Protein AF-X0SE73-F1 (afdb_monomer_lite)

Structure (mmCIF, N/CA/C/O backbone):
data_AF-X0SE73-F1
#
_entry.id   AF-X0SE73-F1
#
loop_
_atom_site.group_PDB
_atom_site.id
_atom_site.type_symbol
_atom_site.label_atom_id
_atom_site.label_alt_id
_atom_site.label_comp_id
_atom_site.label_asym_id
_atom_site.label_entity_id
_atom_site.label_seq_id
_atom_site.pdbx_PDB_ins_code
_atom_site.Cartn_x
_atom_site.Cartn_y
_atom_site.Cartn_z
_atom_site.occupancy
_atom_site.B_iso_or_equiv
_atom_site.auth_seq_id
_atom_site.auth_comp_id
_atom_site.auth_asym_id
_atom_site.auth_atom_id
_atom_site.pdbx_PDB_model_num
ATOM 1 N N . GLN A 1 1 ? -28.622 10.109 21.853 1.00 94.38 1 GLN A N 1
ATOM 2 C CA . GLN A 1 1 ? -28.327 9.048 20.873 1.00 94.38 1 GLN A CA 1
ATOM 3 C C . GLN A 1 1 ? -26.886 8.607 21.058 1.00 94.38 1 GLN A C 1
ATOM 5 O O . GLN A 1 1 ? -25.999 9.452 21.050 1.00 94.38 1 GLN A O 1
ATOM 10 N N . ALA A 1 2 ? -26.668 7.308 21.247 1.00 97.56 2 ALA A N 1
ATOM 11 C CA . ALA A 1 2 ? -25.331 6.733 21.192 1.00 97.56 2 ALA A CA 1
ATOM 12 C C . ALA A 1 2 ? -25.002 6.351 19.745 1.00 97.56 2 ALA A C 1
ATOM 14 O O . ALA A 1 2 ? -25.862 5.825 19.040 1.00 97.56 2 ALA A O 1
ATOM 15 N N . ASP A 1 3 ? -23.770 6.609 19.329 1.00 98.31 3 ASP A N 1
ATOM 16 C CA . ASP A 1 3 ? -23.171 6.106 18.094 1.00 98.31 3 ASP A CA 1
ATOM 17 C C . ASP A 1 3 ? -21.646 6.107 18.240 1.00 98.31 3 ASP A C 1
ATOM 19 O O . ASP A 1 3 ? -21.068 6.905 18.990 1.00 98.31 3 ASP A O 1
ATOM 23 N N . PHE A 1 4 ? -20.992 5.202 17.526 1.00 98.50 4 PHE A N 1
ATOM 24 C CA . PHE A 1 4 ? -19.543 5.120 17.477 1.00 98.50 4 PHE A CA 1
ATOM 25 C C . PHE A 1 4 ? -19.049 4.593 16.142 1.00 98.50 4 PHE A C 1
ATOM 27 O O . PHE A 1 4 ? -19.755 3.857 15.465 1.00 98.50 4 PHE A O 1
ATOM 34 N N . SER A 1 5 ? -17.807 4.910 15.800 1.00 97.50 5 SER A N 1
ATOM 35 C CA . SER A 1 5 ? -17.043 4.247 14.743 1.00 97.50 5 SER A CA 1
ATOM 36 C C . SER A 1 5 ? -15.906 3.422 15.344 1.00 97.50 5 SER A C 1
ATOM 38 O O . SER A 1 5 ? -15.595 3.543 16.533 1.00 97.50 5 SER A O 1
ATOM 40 N N . PHE A 1 6 ? -15.291 2.567 14.531 1.00 97.19 6 PHE A N 1
ATOM 41 C CA . PHE A 1 6 ? -14.078 1.851 14.903 1.00 97.19 6 PHE A CA 1
ATOM 42 C C . PHE A 1 6 ? -13.099 1.805 13.729 1.00 97.19 6 PHE A C 1
ATOM 44 O O . PHE A 1 6 ? -13.521 1.885 12.574 1.00 97.19 6 PHE A O 1
ATOM 51 N N . ALA A 1 7 ? -11.812 1.688 14.038 1.00 95.75 7 ALA A N 1
ATOM 52 C CA . ALA A 1 7 ? -10.740 1.484 13.069 1.00 95.75 7 ALA A CA 1
ATOM 53 C C . ALA A 1 7 ? -9.632 0.611 13.694 1.00 95.75 7 ALA A C 1
ATOM 55 O O . ALA A 1 7 ? -9.383 0.755 14.898 1.00 95.75 7 ALA A O 1
ATOM 56 N N . PRO A 1 8 ? -8.959 -0.267 12.929 1.00 95.06 8 PRO A N 1
ATOM 57 C CA . PRO A 1 8 ? -9.157 -0.533 11.497 1.00 95.06 8 PRO A CA 1
ATOM 58 C C . PRO A 1 8 ? -10.497 -1.196 11.152 1.00 95.06 8 PRO A C 1
ATOM 60 O O . PRO A 1 8 ? -11.166 -1.775 12.008 1.00 95.06 8 PRO A O 1
ATOM 63 N N . GLY A 1 9 ? -10.901 -1.103 9.879 1.00 85.81 9 GLY A N 1
ATOM 64 C CA . GLY A 1 9 ? -12.130 -1.734 9.370 1.00 85.81 9 GLY A CA 1
ATOM 65 C C . GLY A 1 9 ? -12.073 -3.268 9.322 1.00 85.81 9 GLY A C 1
ATOM 66 O O . GLY A 1 9 ? -13.114 -3.922 9.356 1.00 85.81 9 GLY A O 1
ATOM 67 N N . PHE A 1 10 ? -10.864 -3.837 9.291 1.00 88.06 10 PHE A N 1
ATOM 68 C CA . PHE A 1 10 ? -10.603 -5.266 9.457 1.00 88.06 10 PHE A CA 1
ATOM 69 C C . PHE A 1 10 ? -9.994 -5.518 10.832 1.00 88.06 10 PHE A C 1
ATOM 71 O O . PHE A 1 10 ? -9.150 -4.748 11.280 1.00 88.06 10 PHE A O 1
ATOM 78 N N . ALA A 1 11 ? -10.392 -6.607 11.482 1.00 94.56 11 ALA A N 1
ATOM 79 C CA . ALA A 1 11 ? -9.862 -6.985 12.781 1.00 94.56 11 ALA A CA 1
ATOM 80 C C . ALA A 1 11 ? -9.062 -8.283 12.672 1.00 94.56 11 ALA A C 1
ATOM 82 O O . ALA A 1 11 ? -9.549 -9.278 12.137 1.00 94.56 11 ALA A O 1
ATOM 83 N N . TYR A 1 12 ? -7.859 -8.261 13.233 1.00 96.25 12 TYR A N 1
ATOM 84 C CA . TYR A 1 12 ? -6.947 -9.398 13.306 1.00 96.25 12 TYR A CA 1
ATOM 85 C C . TYR A 1 12 ? -6.527 -9.597 14.762 1.00 96.25 12 TYR A C 1
ATOM 87 O O . TYR A 1 12 ? -6.554 -8.630 15.539 1.00 96.25 12 TYR A O 1
ATOM 95 N N . PRO A 1 13 ? -6.149 -10.821 15.163 1.00 95.81 13 PRO A N 1
ATOM 96 C CA . PRO A 1 13 ? -5.625 -11.048 16.499 1.00 95.81 13 PRO A CA 1
ATOM 97 C C . PRO A 1 13 ? -4.410 -10.147 16.753 1.00 95.81 13 PRO A C 1
ATOM 99 O O . PRO A 1 13 ? -3.642 -9.836 15.847 1.00 95.81 13 PRO A O 1
ATOM 102 N N . HIS A 1 14 ? -4.249 -9.691 17.993 1.00 94.88 14 HIS A N 1
ATOM 103 C CA . HIS A 1 14 ? -3.128 -8.848 18.436 1.00 94.88 14 HIS A CA 1
ATOM 104 C C . HIS A 1 14 ? -3.040 -7.441 17.812 1.00 94.88 14 HIS A C 1
ATOM 106 O O . HIS A 1 14 ? -2.182 -6.654 18.217 1.00 94.88 14 HIS A O 1
ATOM 112 N N . VAL A 1 15 ? -3.957 -7.067 16.917 1.00 95.81 15 VAL A N 1
ATOM 113 C CA . VAL A 1 15 ? -4.065 -5.706 16.377 1.00 95.81 15 VAL A CA 1
ATOM 114 C C . VAL A 1 15 ? -4.994 -4.869 17.256 1.00 95.81 15 VAL A C 1
ATOM 116 O O . VAL A 1 15 ? -6.125 -5.260 17.544 1.00 95.81 15 VAL A O 1
ATOM 119 N N . SER A 1 16 ? -4.515 -3.702 17.696 1.00 95.50 16 SER A N 1
ATOM 120 C CA . SER A 1 16 ? -5.318 -2.763 18.487 1.00 95.50 16 SER A CA 1
ATOM 121 C C . SER A 1 16 ? -6.383 -2.095 17.621 1.00 95.50 16 SER A C 1
ATOM 123 O O . SER A 1 16 ? -6.068 -1.500 16.593 1.00 95.50 16 SER A O 1
ATOM 125 N N . ILE A 1 17 ? -7.627 -2.116 18.091 1.00 97.50 17 ILE A N 1
ATOM 126 C CA . ILE A 1 17 ? -8.772 -1.441 17.478 1.00 97.50 17 ILE A CA 1
ATOM 127 C C . ILE A 1 17 ? -9.139 -0.240 18.339 1.00 97.50 17 ILE A C 1
ATOM 129 O O . ILE A 1 17 ? -9.293 -0.357 19.555 1.00 97.50 17 ILE A O 1
ATOM 133 N N . THR A 1 18 ? -9.295 0.917 17.708 1.00 97.75 18 THR A N 1
ATOM 134 C CA . THR A 1 18 ? -9.779 2.139 18.353 1.00 97.75 18 THR A CA 1
ATOM 135 C C . THR A 1 18 ? -11.276 2.278 18.126 1.00 97.75 18 THR A C 1
ATOM 137 O O . THR A 1 18 ? -11.740 2.229 16.991 1.00 97.75 18 THR A O 1
ATOM 140 N N . PHE A 1 19 ? -12.023 2.508 19.201 1.00 98.38 19 PHE A N 1
ATOM 141 C CA . PHE A 1 19 ? -13.456 2.780 19.211 1.00 98.38 19 PHE A CA 1
ATOM 142 C C . PHE A 1 19 ? -13.685 4.244 19.569 1.00 98.38 19 PHE A C 1
ATOM 144 O O . PHE A 1 19 ? -13.191 4.726 20.590 1.00 98.38 19 PHE A O 1
ATOM 151 N N . ASN A 1 20 ? -14.432 4.965 18.735 1.00 98.25 20 ASN A N 1
ATOM 152 C CA . ASN A 1 20 ? -14.623 6.403 18.869 1.00 98.25 20 ASN A CA 1
ATOM 153 C C . ASN A 1 20 ? -16.111 6.757 18.946 1.00 98.25 20 ASN A C 1
ATOM 155 O O . ASN A 1 20 ? -16.827 6.709 17.947 1.00 98.25 20 ASN A O 1
ATOM 159 N N . ALA A 1 21 ? -16.565 7.171 20.129 1.00 98.44 21 ALA A N 1
ATOM 160 C CA . ALA A 1 21 ? -17.944 7.575 20.394 1.00 98.44 21 ALA A CA 1
ATOM 161 C C . ALA A 1 21 ? -18.230 9.052 20.073 1.00 98.44 21 ALA A C 1
ATOM 163 O O . ALA A 1 21 ? -19.228 9.600 20.534 1.00 98.44 21 ALA A O 1
ATOM 164 N N . SER A 1 22 ? -17.370 9.747 19.319 1.00 97.75 22 SER A N 1
ATOM 165 C CA . SER A 1 22 ? -17.523 11.195 19.100 1.00 97.75 22 SER A CA 1
ATOM 166 C C . SER A 1 22 ? -18.765 11.604 18.318 1.00 97.75 22 SER A C 1
ATOM 168 O O . SER A 1 22 ? -19.158 12.763 18.41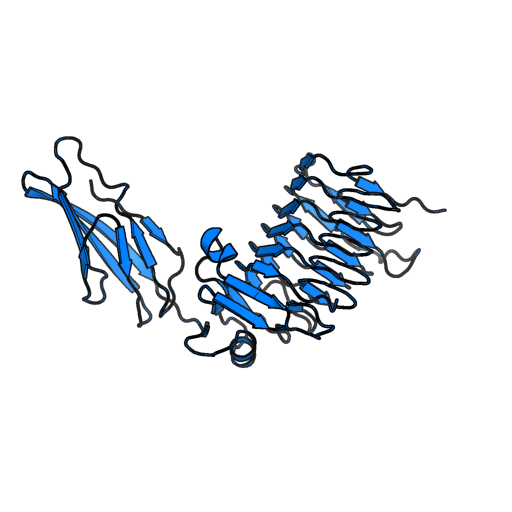2 1.00 97.75 22 SER A O 1
ATOM 170 N N . ALA A 1 23 ? -19.397 10.666 17.613 1.00 97.25 23 ALA A N 1
ATOM 171 C CA . ALA A 1 23 ? -20.688 10.866 16.961 1.00 97.25 23 ALA A CA 1
ATOM 172 C C . ALA A 1 23 ? -21.887 10.795 17.933 1.00 97.25 23 ALA A C 1
ATOM 174 O O . ALA A 1 23 ? -23.001 11.148 17.555 1.00 97.25 23 ALA A O 1
ATOM 175 N N . SER A 1 24 ? -21.683 10.363 19.184 1.00 97.69 24 SER A N 1
ATOM 176 C CA . SER A 1 24 ? -22.731 10.356 20.209 1.00 97.69 24 SER A CA 1
ATOM 177 C C . SER A 1 24 ? -23.129 11.776 20.612 1.00 97.69 24 SER A C 1
ATOM 179 O O . SER A 1 24 ? -22.274 12.636 20.827 1.00 97.69 24 SER A O 1
ATOM 181 N N . ALA A 1 25 ? -24.432 12.008 20.770 1.00 95.88 25 ALA A N 1
ATOM 182 C CA . ALA A 1 25 ? -24.980 13.329 21.066 1.00 95.88 25 ALA A CA 1
ATOM 183 C C . ALA A 1 25 ? -26.247 13.262 21.928 1.00 95.88 25 ALA A C 1
ATOM 185 O O . ALA A 1 25 ? -27.001 12.285 21.898 1.00 95.88 25 ALA A O 1
ATOM 186 N N . SER A 1 26 ? -26.513 14.334 22.668 1.00 94.62 26 SER A N 1
ATOM 187 C CA . SER A 1 26 ? -27.765 14.576 23.386 1.00 94.62 26 SER A CA 1
ATOM 188 C C . SER A 1 26 ? -28.211 16.013 23.118 1.00 94.62 26 SER A C 1
ATOM 190 O O . SER A 1 26 ? -27.387 16.921 23.094 1.00 94.62 26 SER A O 1
ATOM 192 N N . GLU A 1 27 ? -29.507 16.219 22.874 1.00 92.25 27 GLU A N 1
ATOM 193 C CA . GLU A 1 27 ? -30.067 17.548 22.577 1.00 92.25 27 GLU A CA 1
ATOM 194 C C . GLU A 1 27 ? -30.318 18.390 23.835 1.00 92.25 27 GLU A C 1
ATOM 196 O O . GLU A 1 27 ? -30.539 19.595 23.735 1.00 92.25 27 GLU A O 1
ATOM 201 N N . LYS A 1 28 ? -30.360 17.748 25.008 1.00 90.81 28 LYS A N 1
ATOM 202 C CA . LYS A 1 28 ? -30.854 18.360 26.250 1.00 90.81 28 LYS A CA 1
ATOM 203 C C . LYS A 1 28 ? -29.847 18.358 27.391 1.00 90.81 28 LYS A C 1
ATOM 205 O O . LYS A 1 28 ? -29.934 19.238 28.235 1.00 90.81 28 LYS A O 1
ATOM 210 N N . ASP A 1 29 ? -28.920 17.405 27.381 1.00 93.88 29 ASP A N 1
ATOM 211 C CA . ASP A 1 29 ? -28.029 17.134 28.507 1.00 93.88 29 ASP A CA 1
ATOM 212 C C . ASP A 1 29 ? -26.585 16.945 28.036 1.00 93.88 29 ASP A C 1
ATOM 214 O O . ASP A 1 29 ? -26.349 16.445 26.931 1.00 93.88 29 ASP A O 1
ATOM 218 N N . GLU A 1 30 ? -25.618 17.232 28.903 1.00 96.56 30 GLU A N 1
ATOM 219 C CA . GLU A 1 30 ? -24.223 16.846 28.687 1.00 96.56 30 GLU A CA 1
ATOM 220 C C . GLU A 1 30 ? -24.025 15.330 28.870 1.00 96.56 30 GLU A C 1
ATOM 222 O O . GLU A 1 30 ? -24.543 14.721 29.810 1.00 96.56 30 GLU A O 1
ATOM 227 N N . ILE A 1 31 ? -23.255 14.698 27.973 1.00 97.88 31 ILE A N 1
ATOM 228 C CA . ILE A 1 31 ? -22.822 13.301 28.132 1.00 97.88 31 ILE A CA 1
ATOM 229 C C . ILE A 1 31 ? -21.604 13.274 29.057 1.00 97.88 31 ILE A C 1
ATOM 231 O O . ILE A 1 31 ? -20.520 13.702 28.661 1.00 97.88 31 ILE A O 1
ATOM 235 N N . VAL A 1 32 ? -21.765 12.707 30.252 1.00 98.00 32 VAL A N 1
ATOM 236 C CA . VAL A 1 32 ? -20.729 12.692 31.300 1.00 98.00 32 VAL A CA 1
ATOM 237 C C . VAL A 1 32 ? -19.987 11.360 31.405 1.00 98.00 32 VAL A C 1
ATOM 239 O O . VAL A 1 32 ? -18.902 11.308 31.980 1.00 98.00 32 VAL A O 1
ATOM 242 N N . GLN A 1 33 ? -20.532 10.279 30.841 1.00 98.31 33 GLN A N 1
ATOM 243 C CA . GLN A 1 33 ? -19.919 8.952 30.908 1.00 98.31 33 GLN A CA 1
ATOM 244 C C . GLN A 1 33 ? -20.041 8.192 29.587 1.00 98.31 33 GLN A C 1
ATOM 246 O O . GLN A 1 33 ? -21.056 8.264 28.899 1.00 98.31 33 GLN A O 1
ATOM 251 N N . TYR A 1 34 ? -18.991 7.428 29.281 1.00 98.69 34 TYR A N 1
ATOM 252 C CA . TYR A 1 34 ? -18.906 6.486 28.168 1.00 98.69 34 TYR A CA 1
ATOM 253 C C . TYR A 1 34 ? -18.363 5.167 28.722 1.00 98.69 34 TYR A C 1
ATOM 255 O O . TYR A 1 34 ? -17.258 5.142 29.278 1.00 98.69 34 TYR A O 1
ATOM 263 N N . ALA A 1 35 ? -19.138 4.095 28.599 1.00 98.69 35 ALA A N 1
ATOM 264 C CA . ALA A 1 35 ? -18.793 2.753 29.044 1.00 98.69 35 ALA A CA 1
ATOM 265 C C . ALA A 1 35 ? -18.841 1.781 27.862 1.00 98.69 35 ALA A C 1
ATOM 267 O O . ALA A 1 35 ? -19.793 1.783 27.084 1.00 98.69 35 ALA A O 1
ATOM 268 N N . TRP A 1 36 ? -17.819 0.940 27.749 1.00 98.81 36 TRP A N 1
ATOM 269 C CA . TRP A 1 36 ? -17.660 -0.020 26.664 1.00 98.81 36 TRP A CA 1
ATOM 270 C C . TRP A 1 36 ? -17.683 -1.444 27.198 1.00 98.81 36 TRP A C 1
ATOM 272 O O . TRP A 1 36 ? -17.037 -1.750 28.201 1.00 98.81 36 TRP A O 1
ATOM 282 N N . GLN A 1 37 ? -18.370 -2.324 26.482 1.00 98.75 37 GLN A N 1
ATOM 283 C CA . GLN A 1 37 ? -18.253 -3.772 26.608 1.00 98.75 37 GLN A CA 1
ATOM 284 C C . GLN A 1 37 ? -17.793 -4.308 25.260 1.00 98.75 37 GLN A C 1
ATOM 286 O O . GLN A 1 37 ? -18.489 -4.109 24.266 1.00 98.75 37 GLN A O 1
ATOM 291 N N . PHE A 1 38 ? -16.641 -4.971 25.205 1.00 98.56 38 PHE A N 1
ATOM 292 C CA . PHE A 1 38 ? -16.058 -5.393 23.927 1.00 98.56 38 PHE A CA 1
ATOM 293 C C . PHE A 1 38 ? -16.602 -6.738 23.425 1.00 98.56 38 PHE A C 1
ATOM 295 O O . PHE A 1 38 ? -16.366 -7.121 22.290 1.00 98.56 38 PHE A O 1
ATOM 302 N N . GLY A 1 39 ? -17.400 -7.442 24.231 1.00 97.94 39 GLY A N 1
ATOM 303 C CA . GLY A 1 39 ? -18.040 -8.700 23.830 1.00 97.94 39 GLY A CA 1
ATOM 304 C C . GLY A 1 39 ? -17.188 -9.951 24.070 1.00 97.94 39 GLY A C 1
ATOM 305 O O . GLY A 1 39 ? -17.681 -11.055 23.868 1.00 97.94 39 GLY A O 1
ATOM 306 N N . ASP A 1 40 ? -15.959 -9.798 24.563 1.00 97.88 40 ASP A N 1
ATOM 307 C CA . ASP A 1 40 ? -15.073 -10.874 25.039 1.00 97.88 40 ASP A CA 1
ATOM 308 C C . ASP A 1 40 ? -14.980 -10.940 26.578 1.00 97.88 40 ASP A C 1
ATOM 310 O O . ASP A 1 40 ? -14.158 -11.657 27.144 1.00 97.88 40 ASP A O 1
ATOM 314 N N . GLY A 1 41 ? -15.841 -10.186 27.265 1.00 97.38 41 GLY A N 1
ATOM 315 C CA . GLY A 1 41 ? -15.854 -10.058 28.721 1.00 97.38 41 GLY A CA 1
ATOM 316 C C . GLY A 1 41 ? -14.986 -8.920 29.260 1.00 97.38 41 GLY A C 1
ATOM 317 O O . GLY A 1 41 ? -15.089 -8.617 30.449 1.00 97.38 41 GLY A O 1
ATOM 318 N N . LEU A 1 42 ? -14.185 -8.253 28.420 1.00 98.25 42 LEU A N 1
ATOM 319 C CA . LEU A 1 42 ? -13.446 -7.055 28.811 1.00 98.25 42 LEU A CA 1
ATOM 320 C C . LEU A 1 42 ? -14.275 -5.782 28.585 1.00 98.25 42 LEU A C 1
ATOM 322 O O . LEU A 1 42 ? -15.218 -5.728 27.786 1.00 98.25 42 LEU A O 1
ATOM 326 N N . THR A 1 43 ? -13.920 -4.743 29.337 1.00 98.50 43 THR A N 1
ATOM 327 C CA . THR A 1 43 ? -14.617 -3.453 29.351 1.00 98.50 43 THR A CA 1
ATOM 328 C C . THR A 1 43 ? -13.641 -2.298 29.202 1.00 98.50 43 THR A C 1
ATOM 330 O O . THR A 1 43 ? -12.485 -2.405 29.607 1.00 98.50 43 THR A O 1
ATOM 333 N N . GLY A 1 44 ? -14.131 -1.165 28.710 1.00 98.31 44 GLY A N 1
ATOM 334 C CA . GLY A 1 44 ? -13.378 0.083 28.608 1.00 98.31 44 GLY A CA 1
ATOM 335 C C . GLY A 1 44 ? -14.212 1.286 29.036 1.00 98.31 44 GLY A C 1
ATOM 336 O O . GLY A 1 44 ? -15.422 1.186 29.243 1.00 98.31 44 GLY A O 1
ATOM 337 N N . THR A 1 45 ? -13.575 2.446 29.156 1.00 98.38 45 THR A N 1
ATOM 338 C CA . THR A 1 45 ? -14.243 3.716 29.469 1.00 98.38 45 THR A CA 1
ATOM 339 C C . THR A 1 45 ? -13.664 4.854 28.637 1.00 98.38 45 THR A C 1
ATOM 341 O O . THR A 1 45 ? -12.600 4.723 28.035 1.00 98.38 45 THR A O 1
ATOM 344 N N . GLY A 1 46 ? -14.373 5.983 28.615 1.00 98.44 46 GLY A N 1
ATOM 345 C CA . GLY A 1 46 ? -13.944 7.191 27.916 1.00 98.44 46 GLY A CA 1
ATOM 346 C C . GLY A 1 46 ? -14.522 7.308 26.508 1.00 98.44 46 GLY A C 1
ATOM 347 O O . GLY A 1 46 ? -15.003 6.342 25.918 1.00 98.44 46 GLY A O 1
ATOM 348 N N . LYS A 1 47 ? -14.516 8.535 25.981 1.00 98.38 47 LYS A N 1
ATOM 349 C CA . LYS A 1 47 ? -15.103 8.860 24.670 1.00 98.38 47 LYS A CA 1
ATOM 350 C C . LYS A 1 47 ? -14.397 8.143 23.513 1.00 98.38 47 LYS A C 1
ATOM 352 O O . LYS A 1 47 ? -15.025 7.816 22.509 1.00 98.38 47 LYS A O 1
ATOM 357 N N . VAL A 1 48 ? -13.100 7.896 23.675 1.00 98.38 48 VAL A N 1
ATOM 358 C CA . VAL A 1 48 ? -12.289 7.041 22.808 1.00 98.38 48 VAL A CA 1
ATOM 359 C C . VAL A 1 48 ? -11.695 5.946 23.681 1.00 98.38 48 VAL A C 1
ATOM 361 O O . VAL A 1 48 ? -11.153 6.247 24.744 1.00 98.38 48 VAL A O 1
ATOM 364 N N . ALA A 1 49 ? -11.804 4.699 23.237 1.00 98.44 49 ALA A N 1
ATOM 365 C CA . ALA A 1 49 ? -11.225 3.537 23.899 1.00 98.44 49 ALA A CA 1
ATOM 366 C C . ALA A 1 49 ? -10.476 2.677 22.879 1.00 98.44 49 ALA A C 1
ATOM 368 O O . ALA A 1 49 ? -10.790 2.709 21.690 1.00 98.44 49 ALA A O 1
ATOM 369 N N . SER A 1 50 ? -9.501 1.898 23.336 1.00 97.88 50 SER A N 1
ATOM 370 C CA . SER A 1 50 ? -8.822 0.898 22.514 1.00 97.88 50 SER A CA 1
ATOM 371 C C . SER A 1 50 ? -8.998 -0.493 23.104 1.00 97.88 50 SER A C 1
ATOM 373 O O . SER A 1 50 ? -9.135 -0.650 24.319 1.00 97.88 50 SER A O 1
ATOM 375 N N . HIS A 1 51 ? -9.005 -1.501 22.237 1.00 98.12 51 HIS A N 1
ATOM 376 C CA . HIS A 1 51 ? -9.089 -2.902 22.633 1.00 98.12 51 HIS A CA 1
ATOM 377 C C . HIS A 1 51 ? -8.408 -3.808 21.611 1.00 98.12 51 HIS A C 1
ATOM 379 O O . HIS A 1 51 ? -8.433 -3.525 20.414 1.00 98.12 51 HIS A O 1
ATOM 385 N N . THR A 1 52 ? -7.836 -4.911 22.086 1.00 97.31 52 THR A N 1
ATOM 386 C CA . THR A 1 52 ? -7.129 -5.894 21.261 1.00 97.31 52 THR A CA 1
ATOM 387 C C . THR A 1 52 ? -7.711 -7.274 21.518 1.00 97.31 52 THR A C 1
ATOM 389 O O . THR A 1 52 ? -7.635 -7.783 22.636 1.00 97.31 52 THR A O 1
ATOM 392 N N . TYR A 1 53 ? -8.247 -7.902 20.475 1.00 97.56 53 TYR A N 1
ATOM 393 C CA . TYR A 1 53 ? -8.725 -9.279 20.555 1.00 97.56 53 TYR A CA 1
ATOM 394 C C . TYR A 1 53 ? -7.570 -10.261 20.351 1.00 97.56 53 TYR A C 1
ATOM 396 O O . TYR A 1 53 ? -6.679 -10.037 19.535 1.00 97.56 53 TYR A O 1
ATOM 404 N N . VAL A 1 54 ? -7.595 -11.366 21.095 1.00 95.00 54 VAL A N 1
ATOM 405 C CA . VAL A 1 54 ? -6.632 -12.476 20.950 1.00 95.00 54 VAL A CA 1
ATOM 406 C C . VAL A 1 54 ? -7.275 -13.679 20.260 1.00 95.00 54 VAL A C 1
ATOM 408 O O . VAL A 1 54 ? -6.599 -14.462 19.608 1.00 95.00 54 VAL A O 1
ATOM 411 N N . SER A 1 55 ? -8.590 -13.842 20.410 1.00 96.00 55 SER A N 1
ATOM 412 C CA . SER A 1 55 ? -9.339 -14.950 19.816 1.00 96.00 55 SER A CA 1
ATOM 413 C C . SER A 1 55 ? -10.031 -14.522 18.529 1.00 96.00 55 SER A C 1
ATOM 415 O O . SER A 1 55 ? -10.508 -13.394 18.419 1.00 96.00 55 SER A O 1
ATOM 417 N N . LEU A 1 56 ? -10.124 -15.456 17.586 1.00 97.12 56 LEU A N 1
ATOM 418 C CA . LEU A 1 56 ? -10.906 -15.299 16.364 1.00 97.12 56 LEU A CA 1
ATOM 419 C C . LEU A 1 56 ? -12.407 -15.372 16.665 1.00 97.12 56 LEU A C 1
ATOM 421 O O . LEU A 1 56 ? -12.829 -16.018 17.628 1.00 97.12 56 LEU A O 1
ATOM 425 N N . GLY A 1 57 ? -13.218 -14.763 15.802 1.00 97.50 57 GLY A N 1
ATOM 426 C CA . GLY A 1 57 ? -14.674 -14.859 15.858 1.00 97.50 57 GLY A CA 1
ATOM 427 C C . GLY A 1 57 ? -15.383 -13.510 15.860 1.00 97.50 57 GLY A C 1
ATOM 428 O O . GLY A 1 57 ? -14.825 -12.481 15.487 1.00 97.50 57 GLY A O 1
ATOM 429 N N . TYR A 1 58 ? -16.658 -13.535 16.245 1.00 97.88 58 TYR A N 1
ATOM 430 C CA . TYR A 1 58 ? -17.525 -12.361 16.251 1.00 97.88 58 TYR A CA 1
ATOM 431 C C . TYR A 1 58 ? -17.706 -11.829 17.671 1.00 97.88 58 TYR A C 1
ATOM 433 O O . TYR A 1 58 ? -18.187 -12.546 18.548 1.00 97.88 58 TYR A O 1
ATOM 441 N N . PHE A 1 59 ? -17.404 -10.549 17.870 1.00 98.38 59 PHE A N 1
ATOM 442 C CA . PHE A 1 59 ? -17.535 -9.859 19.149 1.00 98.38 59 PHE A CA 1
ATOM 443 C C . PHE A 1 59 ? -18.521 -8.703 19.015 1.00 98.38 59 PHE A C 1
ATOM 445 O O . PHE A 1 59 ? -18.376 -7.843 18.146 1.00 98.38 59 PHE A O 1
ATOM 452 N N . THR A 1 60 ? -19.561 -8.688 19.849 1.00 98.44 60 THR A N 1
ATOM 453 C CA . THR A 1 60 ? -20.542 -7.593 19.852 1.00 98.44 60 THR A CA 1
ATOM 454 C C . THR A 1 60 ? -20.091 -6.518 20.827 1.00 98.44 60 THR A C 1
ATOM 456 O O . THR A 1 60 ? -20.228 -6.673 22.040 1.00 98.44 60 THR A O 1
ATOM 459 N N . VAL A 1 61 ? -19.576 -5.419 20.282 1.00 98.69 61 VAL A N 1
ATOM 460 C CA . VAL A 1 61 ? -19.155 -4.254 21.055 1.00 98.69 61 VAL A CA 1
ATOM 461 C C . VAL A 1 61 ? -20.376 -3.409 21.375 1.00 98.69 61 VAL A C 1
ATOM 463 O O . VAL A 1 61 ? -21.115 -3.022 20.469 1.00 98.69 61 VAL A O 1
ATOM 466 N N . THR A 1 62 ? -20.574 -3.109 22.654 1.00 98.69 62 THR A N 1
ATOM 467 C CA . THR A 1 62 ? -21.647 -2.247 23.153 1.00 98.69 62 THR A CA 1
ATOM 468 C C . THR A 1 62 ? -21.051 -0.993 23.779 1.00 98.69 62 THR A C 1
ATOM 470 O O . THR A 1 62 ? -20.264 -1.079 24.720 1.00 98.69 62 THR A O 1
ATOM 473 N N . LEU A 1 63 ? -21.454 0.168 23.270 1.00 98.81 63 LEU A N 1
ATOM 474 C CA . LEU A 1 63 ? -21.269 1.464 23.913 1.00 98.81 63 LEU A CA 1
ATOM 475 C C . LEU A 1 63 ? -22.521 1.788 24.724 1.00 98.81 63 LEU A C 1
ATOM 477 O O . LEU A 1 63 ? -23.618 1.733 24.170 1.00 98.81 63 LEU A O 1
ATOM 481 N N . THR A 1 64 ? -22.353 2.220 25.968 1.00 98.62 64 THR A N 1
ATOM 482 C CA . THR A 1 64 ? -23.389 2.890 26.762 1.00 98.62 64 THR A CA 1
ATOM 483 C C . THR A 1 64 ? -22.890 4.273 27.157 1.00 98.62 64 THR A C 1
ATOM 485 O O . THR A 1 64 ? -21.820 4.408 27.752 1.00 98.62 64 THR A O 1
ATOM 488 N N . ILE A 1 65 ? -23.656 5.303 26.810 1.00 98.50 65 ILE A N 1
ATOM 489 C CA . ILE A 1 65 ? 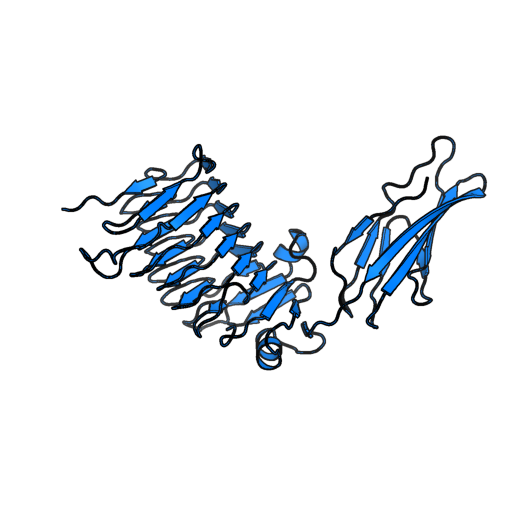-23.420 6.678 27.256 1.00 98.50 65 ILE A CA 1
ATOM 490 C C . ILE A 1 65 ? -24.396 7.027 28.374 1.00 98.50 65 ILE A C 1
ATOM 492 O O . ILE A 1 65 ? -25.547 6.593 28.325 1.00 98.50 65 ILE A O 1
ATOM 496 N N . THR A 1 66 ? -23.962 7.856 29.321 1.00 98.31 66 THR A N 1
ATOM 497 C CA . THR A 1 66 ? -24.813 8.377 30.402 1.00 98.31 66 THR A CA 1
ATOM 498 C C . THR A 1 66 ? -24.717 9.898 30.446 1.00 98.31 66 THR A C 1
ATOM 500 O O . THR A 1 66 ? -23.618 10.459 30.364 1.00 98.31 66 THR A O 1
ATOM 503 N N . THR A 1 67 ? -25.860 10.575 30.554 1.00 97.75 67 THR A N 1
ATOM 504 C CA . THR A 1 67 ? -25.931 12.035 30.691 1.00 97.75 67 THR A CA 1
ATOM 505 C C . THR A 1 67 ? -25.822 12.484 32.145 1.00 97.75 67 THR A C 1
ATOM 507 O O . THR A 1 67 ? -25.957 11.682 33.069 1.00 97.75 67 THR A O 1
ATOM 510 N N . GLU A 1 68 ? -25.595 13.776 32.369 1.00 97.56 68 GLU A N 1
ATOM 511 C CA . GLU A 1 68 ? -25.535 14.384 33.709 1.00 97.56 68 GLU A CA 1
ATOM 512 C C . GLU A 1 68 ? -26.811 14.173 34.547 1.00 97.56 68 GLU A C 1
ATOM 514 O O . GLU A 1 68 ? -26.752 14.127 35.775 1.00 97.56 68 GLU A O 1
ATOM 519 N N . HIS A 1 69 ? -27.954 13.964 33.888 1.00 96.44 69 HIS A N 1
ATOM 520 C CA . HIS A 1 69 ? -29.235 13.637 34.517 1.00 96.44 69 HIS A CA 1
ATOM 521 C C . HIS A 1 69 ? -29.488 12.121 34.631 1.00 96.44 69 HIS A C 1
ATOM 523 O O . HIS A 1 69 ? -30.604 11.698 34.936 1.00 96.44 69 HIS A O 1
ATOM 529 N N . GLY A 1 70 ? -28.469 11.291 34.389 1.00 95.62 70 GLY A N 1
ATOM 530 C CA . GLY A 1 70 ? -28.538 9.835 34.513 1.00 95.62 70 GLY A CA 1
ATOM 531 C C . GLY A 1 70 ? -29.301 9.138 33.385 1.00 95.62 70 GLY A C 1
ATOM 532 O O . GLY A 1 70 ? -29.685 7.982 33.545 1.00 95.62 70 GLY A O 1
ATOM 533 N N . GLN A 1 71 ? -29.558 9.815 32.259 1.00 96.50 71 GLN A N 1
ATOM 534 C CA . GLN A 1 71 ? -30.190 9.177 31.104 1.00 96.50 71 GLN A CA 1
ATOM 535 C C . GLN A 1 71 ? -29.166 8.351 30.338 1.00 96.50 71 GLN A C 1
ATOM 537 O O . GLN A 1 71 ? -28.063 8.827 30.081 1.00 96.50 71 GLN A O 1
ATOM 542 N N . GLU A 1 72 ? -29.549 7.147 29.923 1.00 97.44 72 GLU A N 1
ATOM 543 C CA . GLU A 1 72 ? -28.666 6.251 29.181 1.00 97.44 72 GLU A CA 1
ATOM 544 C C . GLU A 1 72 ? -29.138 6.028 27.746 1.00 97.44 72 GLU A C 1
ATOM 546 O O . GLU A 1 72 ? -30.334 5.992 27.446 1.00 97.44 72 GLU A O 1
ATOM 551 N N . ALA A 1 73 ? -28.175 5.847 26.847 1.00 98.00 73 ALA A N 1
ATOM 552 C CA . ALA A 1 73 ? -28.407 5.341 25.503 1.00 98.00 73 ALA A CA 1
ATOM 553 C C . ALA A 1 73 ? -27.276 4.389 25.116 1.00 98.00 73 ALA A C 1
ATOM 555 O O . ALA A 1 73 ? -26.133 4.583 25.530 1.00 98.00 73 ALA A O 1
ATOM 556 N N . SER A 1 74 ? -27.582 3.402 24.276 1.00 98.25 74 SER A N 1
ATOM 557 C CA . SER A 1 74 ? -26.592 2.421 23.834 1.00 98.25 74 SER A CA 1
ATOM 558 C C . SER A 1 74 ? -26.560 2.261 22.321 1.00 98.25 74 SER A C 1
ATOM 560 O O . SER A 1 74 ? -27.563 2.466 21.636 1.00 98.25 74 SER A O 1
ATOM 562 N N . ALA A 1 75 ? -25.389 1.888 21.814 1.00 98.62 75 ALA A N 1
ATOM 563 C CA . ALA A 1 75 ? -25.147 1.522 20.425 1.00 98.62 75 ALA A CA 1
ATOM 564 C C . ALA A 1 75 ? -24.322 0.236 20.377 1.00 98.62 75 ALA A C 1
ATOM 566 O O . ALA A 1 75 ? -23.509 -0.016 21.267 1.00 98.62 75 ALA A O 1
ATOM 567 N N . GLN A 1 76 ? -24.516 -0.564 19.330 1.00 98.44 76 GLN A N 1
ATOM 568 C CA . GLN A 1 76 ? -23.808 -1.829 19.150 1.00 98.44 76 GLN A CA 1
ATOM 569 C C . GLN A 1 76 ? -23.235 -1.959 17.742 1.00 98.44 76 GLN A C 1
ATOM 571 O O . GLN A 1 76 ? -23.862 -1.535 16.771 1.00 98.44 76 GLN A O 1
ATOM 576 N N . ARG A 1 77 ? -22.060 -2.584 17.636 1.00 98.19 77 ARG A N 1
ATOM 577 C CA . ARG A 1 77 ? -21.458 -3.032 16.371 1.00 98.19 77 ARG A CA 1
ATOM 578 C C . ARG A 1 77 ? -20.777 -4.379 16.574 1.00 98.19 77 ARG A C 1
ATOM 580 O O . ARG A 1 77 ? -20.224 -4.642 17.639 1.00 98.19 77 ARG A O 1
ATOM 587 N N . THR A 1 78 ? -20.801 -5.219 15.547 1.00 97.69 78 THR A N 1
ATOM 588 C CA . THR A 1 78 ? -20.118 -6.515 15.564 1.00 97.69 78 THR A CA 1
ATOM 589 C C . THR A 1 78 ? -18.750 -6.391 14.904 1.00 97.69 78 THR A C 1
ATOM 591 O O . THR A 1 78 ? -18.652 -5.922 13.773 1.00 97.69 78 THR A O 1
ATOM 594 N N . ILE A 1 79 ? -17.711 -6.840 15.603 1.00 97.88 79 ILE A N 1
ATOM 595 C CA . ILE A 1 79 ? -16.341 -6.948 15.104 1.00 97.88 79 ILE A CA 1
ATOM 596 C C . ILE A 1 79 ? -16.080 -8.407 14.744 1.00 97.88 79 ILE A C 1
ATOM 598 O O . ILE A 1 79 ? -16.283 -9.289 15.575 1.00 97.88 79 ILE A O 1
ATOM 602 N N . HIS A 1 80 ? -15.653 -8.661 13.508 1.00 97.38 80 HIS A N 1
ATOM 603 C CA . HIS A 1 80 ? -15.261 -9.989 13.044 1.00 97.38 80 HIS A CA 1
ATOM 604 C C . HIS A 1 80 ? -13.736 -10.073 13.004 1.00 97.38 80 HIS A C 1
ATOM 606 O O . HIS A 1 80 ? -13.113 -9.479 12.127 1.00 97.38 80 HIS A O 1
ATOM 612 N N . VAL A 1 81 ? -13.157 -10.778 13.973 1.00 97.75 81 VAL A N 1
ATOM 613 C CA . VAL A 1 81 ? -11.716 -11.024 14.061 1.00 97.75 81 VAL A CA 1
ATOM 614 C C . VAL A 1 81 ? -11.397 -12.264 13.238 1.00 97.75 81 VAL A C 1
ATOM 616 O O . VAL A 1 81 ? -11.844 -13.364 13.578 1.00 97.75 81 VAL A O 1
ATOM 619 N N . VAL A 1 82 ? -10.657 -12.071 12.151 1.00 96.25 82 VAL A N 1
ATOM 620 C CA . VAL A 1 82 ? -10.286 -13.124 11.199 1.00 96.25 82 VAL A CA 1
ATOM 621 C C . VAL A 1 82 ? -8.827 -13.526 11.360 1.00 96.25 82 VAL A C 1
ATOM 623 O O . VAL A 1 82 ? -8.027 -12.788 11.934 1.00 96.25 82 VAL A O 1
ATOM 626 N N . ASP A 1 83 ? -8.512 -14.724 10.880 1.00 96.38 83 ASP A N 1
ATOM 627 C CA . ASP A 1 83 ? -7.170 -15.286 10.970 1.00 96.38 83 ASP A CA 1
ATOM 628 C C . ASP A 1 83 ? -6.173 -14.524 10.086 1.00 96.38 83 ASP A C 1
ATOM 630 O O . ASP A 1 83 ? -6.527 -14.051 9.002 1.00 96.38 83 ASP A O 1
ATOM 634 N N . ALA A 1 84 ? -4.938 -14.394 10.566 1.00 97.31 84 ALA A N 1
ATOM 635 C CA . ALA A 1 84 ? -3.817 -13.802 9.843 1.00 97.31 84 ALA A CA 1
ATOM 636 C C . ALA A 1 84 ? -2.492 -14.145 10.526 1.00 97.31 84 ALA A C 1
ATOM 638 O O . ALA A 1 84 ? -2.435 -14.311 11.742 1.00 97.31 84 ALA A O 1
ATOM 639 N N . ILE A 1 85 ? -1.416 -14.143 9.742 1.00 98.44 85 ILE A N 1
ATOM 640 C CA . ILE A 1 85 ? -0.047 -14.169 10.258 1.00 98.44 85 ILE A CA 1
ATOM 641 C C . ILE A 1 85 ? 0.337 -12.740 10.649 1.00 98.44 85 ILE A C 1
ATOM 643 O O . ILE A 1 85 ? 0.320 -11.845 9.805 1.00 98.44 85 ILE A O 1
ATOM 647 N N . VAL A 1 86 ? 0.707 -12.503 11.904 1.00 98.12 86 VAL A N 1
ATOM 648 C CA . VAL A 1 86 ? 0.977 -11.161 12.432 1.00 98.12 86 VAL A CA 1
ATOM 649 C C . VAL A 1 86 ? 2.470 -10.958 12.668 1.00 98.12 86 VAL A C 1
ATOM 651 O O . VAL A 1 86 ? 3.095 -11.651 13.463 1.00 98.12 86 VAL A O 1
ATOM 654 N N . VAL A 1 87 ? 3.062 -9.947 12.037 1.00 98.56 87 VAL A N 1
ATOM 655 C CA . VAL A 1 87 ? 4.475 -9.571 12.211 1.00 98.56 87 VAL A CA 1
ATOM 656 C C . VAL A 1 87 ? 4.563 -8.335 13.123 1.00 98.56 87 VAL A C 1
ATOM 658 O O . VAL A 1 87 ? 3.874 -7.352 12.844 1.00 98.56 87 VAL A O 1
ATOM 661 N N . PRO A 1 88 ? 5.377 -8.329 14.203 1.00 98.00 88 PRO A N 1
ATOM 662 C CA . PRO A 1 88 ? 6.392 -9.317 14.558 1.00 98.00 88 PRO A CA 1
ATOM 663 C C . PRO A 1 88 ? 5.946 -10.346 15.627 1.00 98.00 88 PRO A C 1
ATOM 665 O O . PRO A 1 88 ? 6.754 -10.768 16.453 1.00 98.00 88 PRO A O 1
ATOM 668 N N . VAL A 1 89 ? 4.652 -10.677 15.703 1.00 96.81 89 VAL A N 1
ATOM 669 C CA . VAL A 1 89 ? 4.094 -11.529 16.773 1.00 96.81 89 VAL A CA 1
ATOM 670 C C . VAL A 1 89 ? 4.389 -13.008 16.515 1.00 96.81 89 VAL A C 1
ATOM 672 O O . VAL A 1 89 ? 4.973 -13.669 17.371 1.00 96.81 89 VAL A O 1
ATOM 675 N N . ASP A 1 90 ? 4.023 -13.505 15.336 1.00 97.88 90 ASP A N 1
ATOM 676 C CA . ASP A 1 90 ? 4.200 -14.903 14.933 1.00 97.88 90 ASP A CA 1
ATOM 677 C C . ASP A 1 90 ? 5.587 -15.153 14.328 1.00 97.88 90 ASP A C 1
ATOM 679 O O . ASP A 1 90 ? 6.193 -16.202 14.541 1.00 97.88 90 ASP A O 1
ATOM 683 N N . PHE A 1 91 ? 6.113 -14.162 13.603 1.00 98.38 91 PHE A N 1
ATOM 684 C CA . PHE A 1 91 ? 7.438 -14.187 12.982 1.00 98.38 91 PHE A CA 1
ATOM 685 C C . PHE A 1 91 ? 8.148 -12.866 13.207 1.00 98.38 91 PHE A C 1
ATOM 687 O O . PHE A 1 91 ? 7.507 -11.825 13.243 1.00 98.38 91 PHE A O 1
ATOM 694 N N . THR A 1 92 ? 9.474 -12.884 13.320 1.00 97.31 92 THR A N 1
ATOM 695 C CA . THR A 1 92 ? 10.236 -11.661 13.616 1.00 97.31 92 THR A CA 1
ATOM 696 C C . THR A 1 92 ? 10.427 -10.753 12.407 1.00 97.31 92 THR A C 1
ATOM 698 O O . THR A 1 92 ? 10.664 -9.556 12.568 1.00 97.31 92 THR A O 1
ATOM 701 N N . THR A 1 93 ? 10.316 -11.318 11.206 1.00 98.25 93 THR A N 1
ATOM 702 C CA . THR A 1 93 ? 10.566 -10.641 9.934 1.00 98.25 93 THR A CA 1
ATOM 703 C C . THR A 1 93 ? 9.409 -10.852 8.965 1.00 98.25 93 THR A C 1
ATOM 705 O O . THR A 1 93 ? 8.663 -11.834 9.061 1.00 98.25 93 THR A O 1
ATOM 708 N N . ILE A 1 94 ? 9.265 -9.939 8.006 1.00 98.69 94 ILE A N 1
ATOM 709 C CA . ILE A 1 94 ? 8.238 -10.045 6.965 1.00 98.69 94 ILE A CA 1
ATOM 710 C C . ILE A 1 94 ? 8.548 -11.240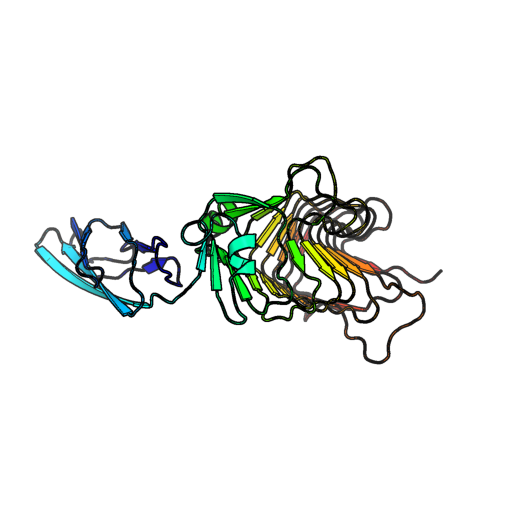 6.058 1.00 98.69 94 ILE A C 1
ATOM 712 O O . ILE A 1 94 ? 7.641 -11.998 5.709 1.00 98.69 94 ILE A O 1
ATOM 716 N N . GLN A 1 95 ? 9.819 -11.465 5.707 1.00 98.38 95 GLN A N 1
ATOM 717 C CA . GLN A 1 95 ? 10.169 -12.581 4.827 1.00 98.38 95 GLN A CA 1
ATOM 718 C C . GLN A 1 95 ? 9.919 -13.952 5.473 1.00 98.38 95 GLN A C 1
ATOM 720 O O . GLN A 1 95 ? 9.482 -14.870 4.781 1.00 98.38 95 GLN A O 1
ATOM 725 N N . GLU A 1 96 ? 10.153 -14.123 6.779 1.00 98.56 96 GLU A N 1
ATOM 726 C CA . GLU A 1 96 ? 9.817 -15.376 7.477 1.00 98.56 96 GLU A CA 1
ATOM 727 C C . GLU A 1 96 ? 8.316 -15.670 7.429 1.00 98.56 96 GLU A C 1
ATOM 729 O O . GLU A 1 96 ? 7.931 -16.807 7.144 1.00 98.56 96 GLU A O 1
ATOM 734 N N . ALA A 1 97 ? 7.479 -14.647 7.622 1.00 98.75 97 ALA A N 1
ATOM 735 C CA . ALA A 1 97 ? 6.036 -14.785 7.474 1.00 98.75 97 ALA A CA 1
ATOM 736 C C . ALA A 1 97 ? 5.660 -15.208 6.045 1.00 98.75 97 ALA A C 1
ATOM 738 O O . ALA A 1 97 ? 4.889 -16.150 5.870 1.00 98.75 97 ALA A O 1
ATOM 739 N N . ILE A 1 98 ? 6.247 -14.584 5.014 1.00 98.69 98 ILE A N 1
ATOM 740 C CA . ILE A 1 98 ? 6.005 -14.964 3.609 1.00 98.69 98 ILE A CA 1
ATOM 741 C C . ILE A 1 98 ? 6.443 -16.410 3.345 1.00 98.69 98 ILE A C 1
ATOM 743 O O . ILE A 1 98 ? 5.747 -17.163 2.659 1.00 98.69 98 ILE A O 1
ATOM 747 N N . ASN A 1 99 ? 7.581 -16.832 3.900 1.00 98.50 99 ASN A N 1
ATOM 748 C CA . ASN A 1 99 ? 8.077 -18.198 3.747 1.00 98.50 99 ASN A CA 1
ATOM 749 C C . ASN A 1 99 ? 7.078 -19.220 4.313 1.00 98.50 99 ASN A C 1
ATOM 751 O O . ASN A 1 99 ? 6.857 -20.253 3.677 1.00 98.50 99 ASN A O 1
ATOM 755 N N . ALA A 1 100 ? 6.453 -18.908 5.451 1.00 98.50 100 ALA A N 1
ATOM 756 C CA . ALA A 1 100 ? 5.479 -19.765 6.124 1.00 98.50 100 ALA A CA 1
ATOM 757 C C . ALA A 1 100 ? 4.070 -19.732 5.504 1.00 98.50 100 ALA A C 1
ATOM 759 O O . ALA A 1 100 ? 3.363 -20.735 5.576 1.00 98.50 100 ALA A O 1
ATOM 760 N N . ALA A 1 101 ? 3.675 -18.614 4.890 1.00 98.44 101 ALA A N 1
ATOM 761 C CA . ALA A 1 101 ? 2.345 -18.426 4.316 1.00 98.44 101 ALA A CA 1
ATOM 762 C C . ALA A 1 101 ? 2.038 -19.398 3.161 1.00 98.44 101 ALA A C 1
ATOM 764 O O . ALA A 1 101 ? 2.921 -19.791 2.396 1.00 98.44 101 ALA A O 1
ATOM 765 N N . SER A 1 102 ? 0.771 -19.748 2.995 1.00 98.06 102 SER A N 1
ATOM 766 C CA . SER A 1 102 ? 0.212 -20.441 1.832 1.00 98.06 102 SER A CA 1
ATOM 767 C C . SER A 1 102 ? -0.616 -19.480 0.980 1.00 98.06 102 SER A C 1
ATOM 769 O O . SER A 1 102 ? -0.989 -18.399 1.427 1.00 98.06 102 SER A O 1
ATOM 771 N N . ASP A 1 103 ? -0.914 -19.864 -0.261 1.00 97.69 103 ASP A N 1
ATOM 772 C CA . ASP A 1 103 ? -1.803 -19.076 -1.118 1.00 97.69 103 ASP A CA 1
ATOM 773 C C . ASP A 1 103 ? -3.159 -18.833 -0.435 1.00 97.69 103 ASP A C 1
ATOM 775 O O . ASP A 1 103 ? -3.776 -19.756 0.099 1.00 97.69 103 ASP A O 1
ATOM 779 N N . GLY A 1 104 ? -3.629 -17.588 -0.483 1.00 97.00 104 GLY A N 1
ATOM 780 C CA . GLY A 1 104 ? -4.838 -17.117 0.190 1.00 97.00 104 GLY A CA 1
ATOM 781 C C . GLY A 1 104 ? -4.605 -16.527 1.583 1.00 97.00 104 GLY A C 1
ATOM 782 O O . GLY A 1 104 ? -5.501 -15.854 2.095 1.00 97.00 104 GLY A O 1
ATOM 783 N N . ASP A 1 105 ? -3.425 -16.715 2.179 1.00 98.31 105 ASP A N 1
ATOM 784 C CA . ASP A 1 105 ? -3.134 -16.186 3.510 1.00 98.31 105 ASP A CA 1
ATOM 785 C C . ASP A 1 105 ? -2.991 -14.657 3.511 1.00 98.31 105 ASP A C 1
ATOM 787 O O . ASP A 1 105 ? -2.584 -14.018 2.531 1.00 98.31 105 ASP A O 1
ATOM 791 N N . THR A 1 106 ? -3.301 -14.070 4.668 1.00 98.31 106 THR A N 1
ATOM 792 C CA . THR A 1 106 ? -3.052 -12.657 4.964 1.00 98.31 106 THR A CA 1
ATOM 793 C C . THR A 1 106 ? -1.937 -12.535 5.992 1.00 98.31 106 THR A C 1
ATOM 795 O O . THR A 1 106 ? -1.997 -13.127 7.068 1.00 98.31 106 THR A O 1
ATOM 798 N N . ILE A 1 107 ? -0.941 -11.718 5.667 1.00 98.81 107 ILE A N 1
ATOM 799 C CA . ILE A 1 107 ? 0.133 -11.294 6.555 1.00 98.81 107 ILE A CA 1
ATOM 800 C C . ILE A 1 107 ? -0.137 -9.845 6.950 1.00 98.81 107 ILE A C 1
ATOM 802 O O . ILE A 1 107 ? -0.190 -8.956 6.096 1.00 98.81 107 ILE A O 1
ATOM 806 N N . VAL A 1 108 ? -0.299 -9.608 8.248 1.00 98.62 108 VAL A N 1
ATOM 807 C CA . VAL A 1 108 ? -0.539 -8.289 8.834 1.00 98.62 108 VAL A CA 1
ATOM 808 C C . VAL A 1 108 ? 0.709 -7.828 9.563 1.00 98.62 108 VAL A C 1
ATOM 810 O O . VAL A 1 108 ? 1.199 -8.485 10.475 1.00 98.62 108 VAL A O 1
ATOM 813 N N . VAL A 1 109 ? 1.215 -6.666 9.180 1.00 98.69 109 VAL A N 1
ATOM 814 C CA . VAL A 1 109 ? 2.445 -6.101 9.722 1.00 98.69 109 VAL A CA 1
ATOM 815 C C . VAL A 1 109 ? 2.095 -4.935 10.640 1.00 98.69 109 VAL A C 1
ATOM 817 O O . VAL A 1 109 ? 1.509 -3.938 10.210 1.00 98.69 109 VAL A O 1
ATOM 820 N N . LEU A 1 110 ? 2.449 -5.061 11.920 1.00 97.94 110 LEU A N 1
ATOM 821 C CA . LEU A 1 110 ? 2.320 -3.983 12.896 1.00 97.94 110 LEU A CA 1
ATOM 822 C C . LEU A 1 110 ? 3.265 -2.828 12.538 1.00 97.94 110 LEU A C 1
ATOM 824 O O . LEU A 1 110 ? 4.353 -3.046 11.999 1.00 97.94 110 LEU A O 1
ATOM 828 N N . ALA A 1 111 ? 2.874 -1.600 12.883 1.00 97.88 111 ALA A N 1
ATOM 829 C CA . ALA A 1 111 ? 3.699 -0.416 12.659 1.00 97.88 111 ALA A CA 1
ATOM 830 C C . ALA A 1 111 ? 5.109 -0.578 13.257 1.00 97.88 111 ALA A C 1
ATOM 832 O O . ALA A 1 111 ? 5.287 -1.037 14.387 1.00 97.88 111 ALA A O 1
ATOM 833 N N . GLY A 1 112 ? 6.120 -0.189 12.488 1.00 98.12 112 GLY A N 1
ATOM 834 C CA . GLY A 1 112 ? 7.521 -0.460 12.778 1.00 98.12 112 GLY A CA 1
ATOM 835 C C . GLY A 1 112 ? 8.392 -0.277 11.539 1.00 98.12 112 GLY A C 1
ATOM 836 O O . GLY A 1 112 ? 7.892 -0.084 10.434 1.00 98.12 112 GLY A O 1
ATOM 837 N N . SER A 1 113 ? 9.712 -0.327 11.723 1.00 97.06 113 SER A N 1
ATOM 838 C CA . SER A 1 113 ? 10.673 -0.286 10.618 1.00 97.06 113 SER A CA 1
ATOM 839 C C . SER A 1 113 ? 11.336 -1.647 10.461 1.00 97.06 113 SER A C 1
ATOM 841 O O . SER A 1 113 ? 12.128 -2.051 11.310 1.00 97.06 113 SER A O 1
ATOM 843 N N . TYR A 1 114 ? 11.049 -2.307 9.347 1.00 97.00 114 TYR A N 1
ATOM 844 C CA . TYR A 1 114 ? 11.538 -3.633 8.993 1.00 97.00 114 TYR A CA 1
ATOM 845 C C . TYR A 1 114 ? 12.650 -3.476 7.966 1.00 97.00 114 TYR A C 1
ATOM 847 O O . TYR A 1 114 ? 12.405 -3.031 6.846 1.00 97.00 114 TYR A O 1
ATOM 855 N N . ARG A 1 115 ? 13.894 -3.748 8.373 1.00 94.50 115 ARG A N 1
ATOM 856 C CA . ARG A 1 115 ? 15.064 -3.605 7.500 1.00 94.50 115 ARG A CA 1
ATOM 857 C C . ARG A 1 115 ? 15.305 -4.905 6.742 1.00 94.50 115 ARG A C 1
ATOM 859 O O . ARG A 1 115 ? 16.010 -5.779 7.238 1.00 94.50 115 ARG A O 1
ATOM 866 N N . GLU A 1 116 ? 14.710 -5.024 5.565 1.00 94.12 116 GLU A N 1
ATOM 867 C CA . GLU A 1 116 ? 14.638 -6.264 4.796 1.00 94.12 116 GLU A CA 1
ATOM 868 C C . GLU A 1 116 ? 14.590 -5.979 3.287 1.00 94.12 116 GLU A C 1
ATOM 870 O O . GLU A 1 116 ? 14.233 -4.888 2.843 1.00 94.12 116 GLU A O 1
ATOM 875 N N . ASN A 1 117 ? 14.932 -6.987 2.488 1.00 94.12 117 ASN A N 1
ATOM 876 C CA . ASN A 1 117 ? 14.533 -7.072 1.086 1.00 94.12 117 ASN A CA 1
ATOM 877 C C . ASN A 1 117 ? 13.630 -8.297 0.964 1.00 94.12 117 ASN A C 1
ATOM 879 O O . ASN A 1 117 ? 14.080 -9.399 1.279 1.00 94.12 117 ASN A O 1
ATOM 883 N N . ILE A 1 118 ? 12.379 -8.108 0.543 1.00 96.69 118 ILE A N 1
ATOM 884 C CA . ILE A 1 118 ? 11.378 -9.180 0.543 1.00 96.69 118 ILE A CA 1
ATOM 885 C C . ILE A 1 118 ? 11.012 -9.631 -0.872 1.00 96.69 118 ILE A C 1
ATOM 887 O O . ILE A 1 118 ? 11.044 -8.853 -1.828 1.00 96.69 118 ILE A O 1
ATOM 891 N N . THR A 1 119 ? 10.616 -10.892 -1.001 1.00 97.00 119 THR A N 1
ATOM 892 C CA . THR A 1 119 ? 10.066 -11.480 -2.222 1.00 97.00 119 THR A CA 1
ATOM 893 C C . THR A 1 119 ? 8.843 -12.332 -1.911 1.00 97.00 119 THR A C 1
ATOM 895 O O . THR A 1 119 ? 8.802 -13.029 -0.897 1.00 97.00 119 THR A O 1
ATOM 898 N N . PHE A 1 120 ? 7.849 -12.279 -2.798 1.00 97.38 120 PHE A N 1
ATOM 899 C CA . PHE A 1 120 ? 6.581 -12.998 -2.649 1.00 97.38 120 PHE A CA 1
ATOM 900 C C . PHE A 1 120 ? 6.668 -14.482 -3.026 1.00 97.38 120 PHE A C 1
ATOM 902 O O . PHE A 1 120 ? 5.740 -15.230 -2.731 1.00 97.38 120 PHE A O 1
ATOM 909 N N . LEU A 1 121 ? 7.778 -14.930 -3.627 1.00 96.56 121 LEU A N 1
ATOM 910 C CA . LEU A 1 121 ? 8.031 -16.339 -3.964 1.00 96.56 121 LEU A CA 1
ATOM 911 C C . LEU A 1 121 ? 6.933 -16.989 -4.830 1.00 96.56 121 LEU A C 1
ATOM 913 O O . LEU A 1 121 ? 6.710 -18.195 -4.735 1.00 96.56 121 LEU A O 1
ATOM 917 N N . GLY A 1 122 ? 6.229 -16.205 -5.650 1.00 95.56 122 GLY A N 1
ATOM 918 C CA . GLY A 1 122 ? 5.152 -16.700 -6.513 1.00 95.56 122 GLY A CA 1
ATOM 919 C C . GLY A 1 122 ? 3.818 -16.903 -5.795 1.00 95.56 122 GLY A C 1
ATOM 920 O O . GLY A 1 122 ? 2.877 -17.405 -6.401 1.00 95.56 122 GLY A O 1
ATOM 921 N N . LYS A 1 123 ? 3.720 -16.530 -4.512 1.00 97.12 123 LYS A N 1
ATOM 922 C CA . LYS A 1 123 ? 2.547 -16.810 -3.679 1.00 97.12 123 LYS A CA 1
ATOM 923 C C . LYS A 1 123 ? 1.423 -15.805 -3.899 1.00 97.12 123 LYS A C 1
ATOM 925 O O . LYS A 1 123 ? 1.645 -14.590 -3.942 1.00 97.12 123 LYS A O 1
ATOM 930 N N . ALA A 1 124 ? 0.194 -16.303 -3.955 1.00 97.62 124 ALA A N 1
ATOM 931 C CA . ALA A 1 124 ? -1.036 -15.519 -4.020 1.00 97.62 124 ALA A CA 1
ATOM 932 C C . ALA A 1 124 ? -1.491 -15.105 -2.608 1.00 97.62 124 ALA A C 1
ATOM 934 O O . ALA A 1 124 ? -2.490 -15.603 -2.096 1.00 97.62 124 ALA A O 1
ATOM 935 N N . ILE A 1 125 ? -0.723 -14.224 -1.963 1.00 98.44 125 ILE A N 1
ATOM 936 C CA . ILE A 1 125 ? -0.924 -13.778 -0.573 1.00 98.44 125 ILE A CA 1
ATOM 937 C C . ILE A 1 125 ? -1.200 -12.279 -0.485 1.00 98.44 125 ILE A C 1
ATOM 939 O O . ILE A 1 125 ? -0.771 -11.501 -1.340 1.00 98.44 125 ILE A O 1
ATOM 943 N N . THR A 1 126 ? -1.852 -11.859 0.599 1.00 98.62 126 THR A N 1
ATOM 944 C CA . THR A 1 126 ? -1.932 -10.442 0.975 1.00 98.62 126 THR A CA 1
ATOM 945 C C . THR A 1 126 ? -0.877 -10.126 2.022 1.00 98.62 126 THR A C 1
ATOM 947 O O . THR A 1 126 ? -0.880 -10.718 3.094 1.00 98.62 126 THR A O 1
ATOM 950 N N . VAL A 1 127 ? -0.013 -9.154 1.750 1.00 98.81 127 VAL A N 1
ATOM 951 C CA . VAL A 1 127 ? 0.881 -8.545 2.739 1.00 98.81 127 VAL A CA 1
ATOM 952 C C . VAL A 1 127 ? 0.410 -7.114 2.952 1.00 98.81 127 VAL A C 1
ATOM 954 O O . VAL A 1 127 ? 0.370 -6.324 2.003 1.00 98.81 127 VAL A O 1
ATOM 957 N N . GLN A 1 128 ? 0.024 -6.776 4.183 1.00 98.69 128 GLN A N 1
ATOM 958 C CA . GLN A 1 128 ? -0.563 -5.475 4.497 1.00 98.69 128 GLN A CA 1
ATOM 959 C C . GLN A 1 128 ? -0.147 -4.916 5.859 1.00 98.69 128 GLN A C 1
ATOM 961 O O . GLN A 1 128 ? 0.195 -5.672 6.765 1.00 98.69 128 GLN A O 1
ATOM 966 N N . SER A 1 129 ? -0.215 -3.595 6.029 1.00 98.50 129 SER A N 1
ATOM 967 C CA . SER A 1 129 ? -0.190 -2.992 7.368 1.00 98.50 129 SER A CA 1
ATOM 968 C C . SER A 1 129 ? -1.505 -3.229 8.118 1.00 98.50 129 SER A C 1
ATOM 970 O O . SER A 1 129 ? -2.479 -3.739 7.563 1.00 98.50 129 SER A O 1
ATOM 972 N N . THR A 1 130 ? -1.556 -2.856 9.397 1.00 97.38 130 THR A N 1
ATOM 973 C CA . THR A 1 130 ? -2.766 -3.020 10.224 1.00 97.38 130 THR A CA 1
ATOM 974 C C . THR A 1 130 ? -3.967 -2.218 9.731 1.00 97.38 130 THR A C 1
ATOM 976 O O . THR A 1 130 ? -5.100 -2.607 9.995 1.00 97.38 130 THR A O 1
ATOM 979 N N . ASP A 1 131 ? -3.726 -1.105 9.038 1.00 96.62 131 ASP A N 1
ATOM 980 C CA . ASP A 1 131 ? -4.757 -0.290 8.400 1.00 96.62 131 ASP A CA 1
ATOM 981 C C . ASP A 1 131 ? -4.200 0.388 7.136 1.00 96.62 131 ASP A C 1
ATOM 983 O O . ASP A 1 131 ? -3.676 1.502 7.200 1.00 96.62 131 ASP A O 1
ATOM 987 N N . PRO A 1 132 ? -4.319 -0.252 5.962 1.00 96.62 132 PRO A N 1
ATOM 988 C CA . PRO A 1 132 ? -3.842 0.325 4.707 1.00 96.62 132 PRO A CA 1
ATOM 989 C C . PRO A 1 132 ? -4.586 1.593 4.266 1.00 96.62 132 PRO A C 1
ATOM 991 O O . PRO A 1 132 ? -4.159 2.241 3.312 1.00 96.62 132 PRO A O 1
ATOM 994 N N . SER A 1 133 ? -5.711 1.931 4.907 1.00 94.81 133 SER A N 1
ATOM 995 C CA . SER A 1 133 ? -6.486 3.138 4.608 1.00 94.81 133 SER A CA 1
ATOM 996 C C . SER A 1 133 ? -6.097 4.343 5.469 1.00 94.81 133 SER A C 1
ATOM 998 O O . SER A 1 133 ? -6.413 5.478 5.108 1.00 94.81 133 SER A O 1
ATOM 1000 N N . ASP A 1 134 ? -5.378 4.121 6.572 1.00 95.75 134 ASP A N 1
ATOM 1001 C CA . ASP A 1 134 ? -4.905 5.176 7.463 1.00 95.75 134 ASP A CA 1
ATOM 1002 C C . ASP A 1 134 ? -3.476 5.596 7.088 1.00 95.75 134 ASP A C 1
ATOM 1004 O O . ASP A 1 134 ? -2.501 4.882 7.330 1.00 95.75 134 ASP A O 1
ATOM 1008 N N . ALA A 1 135 ? -3.330 6.805 6.543 1.00 95.56 135 ALA A N 1
ATOM 1009 C CA . ALA A 1 135 ? -2.036 7.349 6.131 1.00 95.56 135 ALA A CA 1
ATOM 1010 C C . ALA A 1 135 ? -0.993 7.398 7.266 1.00 95.56 135 ALA A C 1
ATOM 1012 O O . ALA A 1 135 ? 0.206 7.300 7.004 1.00 95.56 135 ALA A O 1
ATOM 1013 N N . THR A 1 136 ? -1.414 7.526 8.529 1.00 96.50 136 THR A N 1
ATOM 1014 C CA . THR A 1 136 ? -0.495 7.511 9.677 1.00 96.50 136 THR A CA 1
ATOM 1015 C C . THR A 1 136 ? 0.062 6.114 9.932 1.00 96.50 136 THR A C 1
ATOM 1017 O O . THR A 1 136 ? 1.255 5.973 10.211 1.00 96.50 136 THR A O 1
ATOM 1020 N N . VAL A 1 137 ? -0.761 5.078 9.749 1.00 97.38 137 VAL A N 1
ATOM 1021 C CA . VAL A 1 137 ? -0.343 3.674 9.831 1.00 97.38 137 VAL A CA 1
ATOM 1022 C C . VAL A 1 137 ? 0.569 3.323 8.658 1.00 97.38 137 VAL A C 1
ATOM 1024 O O . VAL A 1 137 ? 1.630 2.734 8.873 1.00 97.38 137 VAL A O 1
ATOM 1027 N N . VAL A 1 138 ? 0.225 3.752 7.439 1.00 98.44 138 VAL A N 1
ATOM 1028 C CA . VAL A 1 138 ? 1.070 3.565 6.246 1.00 98.44 138 VAL A CA 1
ATOM 1029 C C . VAL A 1 138 ? 2.435 4.236 6.417 1.00 98.44 138 VAL A C 1
ATOM 1031 O O . VAL A 1 138 ? 3.470 3.630 6.133 1.00 98.44 138 VAL A O 1
ATOM 1034 N N . ALA A 1 139 ? 2.471 5.465 6.939 1.00 97.88 139 ALA A N 1
ATOM 1035 C CA . ALA A 1 139 ? 3.712 6.191 7.215 1.00 97.88 139 ALA A CA 1
ATOM 1036 C C . ALA A 1 139 ? 4.578 5.520 8.299 1.00 97.88 139 ALA A C 1
ATOM 1038 O O . ALA A 1 139 ? 5.809 5.594 8.249 1.00 97.88 139 ALA A O 1
ATOM 1039 N N . ALA A 1 140 ? 3.945 4.877 9.284 1.00 98.12 140 ALA A N 1
ATOM 1040 C CA . ALA A 1 140 ? 4.619 4.228 10.405 1.00 98.12 140 ALA A CA 1
ATOM 1041 C C . ALA A 1 140 ? 5.028 2.769 10.130 1.00 98.12 140 ALA A C 1
ATOM 1043 O O . ALA A 1 140 ? 5.855 2.232 10.867 1.00 98.12 140 ALA A O 1
ATOM 1044 N N . THR A 1 141 ? 4.485 2.130 9.090 1.00 98.62 141 THR A N 1
ATOM 1045 C CA . THR A 1 141 ? 4.788 0.736 8.722 1.00 98.62 141 THR A CA 1
ATOM 1046 C C . THR A 1 141 ? 5.752 0.717 7.542 1.00 98.62 141 THR A C 1
ATOM 1048 O O . THR A 1 141 ? 5.360 0.879 6.387 1.00 98.62 141 THR A O 1
ATOM 1051 N N . ILE A 1 142 ? 7.042 0.580 7.837 1.00 98.62 142 ILE A N 1
ATOM 1052 C CA . ILE A 1 142 ? 8.129 0.864 6.899 1.00 98.62 142 ILE A CA 1
ATOM 1053 C C . ILE A 1 142 ? 8.852 -0.426 6.521 1.00 98.62 142 ILE A C 1
ATOM 1055 O O . ILE A 1 142 ? 9.424 -1.079 7.393 1.00 98.62 142 ILE A O 1
ATOM 1059 N N . ILE A 1 143 ? 8.912 -0.726 5.225 1.00 98.00 143 ILE A N 1
ATOM 1060 C CA . ILE A 1 143 ? 9.860 -1.691 4.660 1.00 98.00 143 ILE A CA 1
ATOM 1061 C C . ILE A 1 143 ? 11.066 -0.888 4.171 1.00 98.00 143 ILE A C 1
ATOM 1063 O O . ILE A 1 143 ? 10.982 -0.096 3.230 1.00 98.00 143 ILE A O 1
ATOM 1067 N N . GLU A 1 144 ? 12.175 -1.031 4.883 1.00 95.44 144 GLU A N 1
ATOM 1068 C CA . GLU A 1 144 ? 13.425 -0.324 4.641 1.00 95.44 144 GLU A CA 1
ATOM 1069 C C . GLU A 1 144 ? 14.409 -1.284 3.969 1.00 95.44 144 GLU A C 1
ATOM 1071 O O . GLU A 1 144 ? 14.783 -2.291 4.565 1.00 95.44 144 GLU A O 1
ATOM 1076 N N . GLY A 1 145 ? 14.861 -0.970 2.754 1.00 91.62 145 GLY A N 1
ATOM 1077 C CA . GLY A 1 145 ? 15.819 -1.821 2.042 1.00 91.62 145 GLY A CA 1
ATOM 1078 C C . GLY A 1 145 ? 17.074 -2.107 2.871 1.00 91.62 145 GLY A C 1
ATOM 1079 O O . GLY A 1 145 ? 17.655 -1.188 3.458 1.00 91.62 145 GLY A O 1
ATOM 1080 N N . ALA A 1 146 ? 17.516 -3.367 2.899 1.00 83.94 146 ALA A N 1
ATOM 1081 C CA .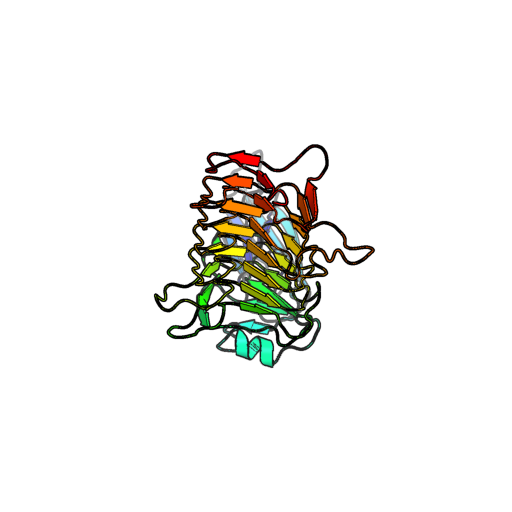 ALA A 1 146 ? 18.732 -3.733 3.616 1.00 83.94 146 ALA A CA 1
ATOM 1082 C C . ALA A 1 146 ? 19.977 -3.070 2.994 1.00 83.94 146 ALA A C 1
ATOM 1084 O O . ALA A 1 146 ? 20.026 -2.761 1.796 1.00 83.94 146 ALA A O 1
ATOM 1085 N N . ASP A 1 147 ? 20.991 -2.832 3.829 1.00 76.94 147 ASP A N 1
ATOM 1086 C CA . ASP A 1 147 ? 22.250 -2.230 3.388 1.00 76.94 147 ASP A CA 1
ATOM 1087 C C . ASP A 1 147 ? 23.040 -3.192 2.496 1.00 76.94 147 ASP A C 1
ATOM 1089 O O . ASP A 1 147 ? 23.005 -4.404 2.699 1.00 76.94 147 ASP A O 1
ATOM 1093 N N . ASN A 1 148 ? 23.812 -2.642 1.550 1.00 70.06 148 ASN A N 1
ATOM 1094 C CA . ASN A 1 148 ? 24.720 -3.395 0.670 1.00 70.06 148 ASN A CA 1
ATOM 1095 C C . ASN A 1 148 ? 24.039 -4.512 -0.142 1.00 70.06 148 ASN A C 1
ATOM 1097 O O . ASN A 1 148 ? 24.685 -5.486 -0.522 1.00 70.06 148 ASN A O 1
ATOM 1101 N N . SER A 1 149 ? 22.741 -4.364 -0.394 1.00 72.56 149 SER A N 1
ATOM 1102 C CA . SER A 1 149 ? 21.955 -5.233 -1.260 1.00 72.56 149 SER A CA 1
ATOM 1103 C C . SER A 1 149 ? 21.765 -4.550 -2.611 1.00 72.56 149 SER A C 1
ATOM 1105 O O . SER A 1 149 ? 21.352 -3.389 -2.663 1.00 72.56 149 SER A O 1
ATOM 1107 N N . ASP A 1 150 ? 22.068 -5.261 -3.693 1.00 73.50 150 ASP A N 1
ATOM 1108 C CA . ASP A 1 150 ? 21.780 -4.858 -5.073 1.00 73.50 150 ASP A CA 1
ATOM 1109 C C . ASP A 1 150 ? 20.338 -5.190 -5.498 1.00 73.50 150 ASP A C 1
ATOM 1111 O O . ASP A 1 150 ? 19.936 -4.861 -6.614 1.00 73.50 150 ASP A O 1
ATOM 1115 N N . HIS A 1 151 ? 19.543 -5.796 -4.609 1.00 83.94 151 HIS A N 1
ATOM 1116 C CA . HIS A 1 151 ? 18.137 -6.113 -4.844 1.00 83.94 151 HIS A CA 1
ATOM 1117 C C . HIS A 1 151 ? 17.208 -4.944 -4.487 1.00 83.94 151 HIS A C 1
ATOM 1119 O O . HIS A 1 151 ? 17.493 -4.116 -3.619 1.00 83.94 151 HIS A O 1
ATOM 1125 N N . SER A 1 152 ? 16.035 -4.896 -5.104 1.00 92.62 152 SER A N 1
ATOM 1126 C CA . SER A 1 152 ? 14.930 -3.996 -4.744 1.00 92.62 152 SER A CA 1
ATOM 1127 C C . SER A 1 152 ? 14.414 -4.254 -3.328 1.00 92.62 152 SER A C 1
ATOM 1129 O O . SER A 1 152 ? 14.591 -5.347 -2.789 1.00 92.62 152 SER A O 1
ATOM 1131 N N . VAL A 1 153 ? 13.780 -3.262 -2.691 1.00 95.75 153 VAL A N 1
ATOM 1132 C CA . VAL A 1 153 ? 13.177 -3.433 -1.348 1.00 95.75 153 VAL A CA 1
ATOM 1133 C C . VAL A 1 153 ? 12.109 -4.529 -1.375 1.00 95.75 153 VAL A C 1
ATOM 1135 O O . VAL A 1 153 ? 12.073 -5.378 -0.487 1.00 95.75 153 VAL A O 1
ATOM 1138 N N . VAL A 1 154 ? 11.292 -4.552 -2.428 1.00 97.44 154 VAL A N 1
ATOM 1139 C CA . VAL A 1 154 ? 10.293 -5.597 -2.681 1.00 97.44 154 VAL A CA 1
ATOM 1140 C C . VAL A 1 154 ? 10.472 -6.146 -4.092 1.00 97.44 154 VAL A C 1
ATOM 1142 O O . VAL A 1 154 ? 10.638 -5.374 -5.034 1.00 97.44 154 VAL A O 1
ATOM 1145 N N . THR A 1 155 ? 10.425 -7.469 -4.247 1.00 96.69 155 THR A N 1
ATOM 1146 C CA . THR A 1 155 ? 10.547 -8.136 -5.552 1.00 96.69 155 THR A CA 1
ATOM 1147 C C . THR A 1 155 ? 9.399 -9.109 -5.821 1.00 96.69 155 THR A C 1
ATOM 1149 O O . THR A 1 155 ? 9.128 -10.006 -5.018 1.00 96.69 155 THR A O 1
ATOM 1152 N N . PHE A 1 156 ? 8.800 -8.979 -7.002 1.00 97.06 156 PHE A N 1
ATOM 1153 C CA . PHE A 1 156 ? 7.898 -9.943 -7.630 1.00 97.06 156 PHE A CA 1
ATOM 1154 C C . PHE A 1 156 ? 8.591 -10.479 -8.887 1.00 97.06 156 PHE A C 1
ATOM 1156 O O . PHE A 1 156 ? 9.157 -9.702 -9.656 1.00 97.06 156 PHE A O 1
ATOM 1163 N N . GLY A 1 157 ? 8.620 -11.791 -9.080 1.00 92.62 157 GLY A N 1
ATOM 1164 C CA . GLY A 1 157 ? 9.506 -12.402 -10.077 1.00 92.62 157 GLY A CA 1
ATOM 1165 C C . GLY A 1 157 ? 9.280 -13.882 -10.360 1.00 92.62 157 GLY A C 1
ATOM 1166 O O . GLY A 1 157 ? 10.067 -14.487 -11.081 1.00 92.62 157 GLY A O 1
ATOM 1167 N N . ASN A 1 158 ? 8.261 -14.491 -9.758 1.00 91.19 158 ASN A N 1
ATOM 1168 C CA . ASN A 1 158 ? 8.021 -15.931 -9.774 1.00 91.19 158 ASN A CA 1
ATOM 1169 C C . ASN A 1 158 ? 6.571 -16.222 -10.187 1.00 91.19 158 ASN A C 1
ATOM 1171 O O . ASN A 1 158 ? 5.908 -17.068 -9.589 1.00 91.19 158 ASN A O 1
ATOM 1175 N N . SER A 1 159 ? 6.082 -15.497 -11.199 1.00 90.50 159 SER A N 1
ATOM 1176 C CA . SER A 1 159 ? 4.721 -15.626 -11.738 1.00 90.50 159 SER A CA 1
ATOM 1177 C C . SER A 1 159 ? 3.605 -15.265 -10.747 1.00 90.50 159 SER A C 1
ATOM 1179 O O . SER A 1 159 ? 2.507 -15.819 -10.818 1.00 90.50 159 SER A O 1
ATOM 1181 N N . GLU A 1 160 ? 3.865 -14.323 -9.833 1.00 95.81 160 GLU A N 1
ATOM 1182 C CA . GLU A 1 160 ? 2.823 -13.724 -8.996 1.00 95.81 160 GLU A CA 1
ATOM 1183 C C . GLU A 1 160 ? 1.688 -13.142 -9.859 1.00 95.81 160 GLU A C 1
ATOM 1185 O O . GLU A 1 160 ? 1.912 -12.654 -10.967 1.00 95.81 160 GLU A O 1
ATOM 1190 N N . THR A 1 161 ? 0.458 -13.179 -9.347 1.00 93.88 161 THR A N 1
ATOM 1191 C CA . THR A 1 161 ? -0.742 -12.700 -10.061 1.00 93.88 161 THR A CA 1
ATOM 1192 C C . THR A 1 161 ? -1.381 -11.535 -9.313 1.00 93.88 161 THR A C 1
ATOM 1194 O O . THR A 1 161 ? -0.914 -11.157 -8.241 1.00 93.88 161 THR A O 1
ATOM 1197 N N . GLY A 1 162 ? -2.508 -11.009 -9.806 1.00 92.56 162 GLY A N 1
ATOM 1198 C CA . GLY A 1 162 ? -3.225 -9.919 -9.132 1.00 92.56 162 GLY A CA 1
ATOM 1199 C C . GLY A 1 162 ? -3.678 -10.250 -7.701 1.00 92.56 162 GLY A C 1
ATOM 1200 O O . GLY A 1 162 ? -3.978 -9.335 -6.936 1.00 92.56 162 GLY A O 1
ATOM 1201 N N . ALA A 1 163 ? -3.693 -11.534 -7.322 1.00 96.25 163 ALA A N 1
ATOM 1202 C CA . ALA A 1 163 ? -3.955 -11.992 -5.958 1.00 96.25 163 ALA A CA 1
ATOM 1203 C C . ALA A 1 163 ? -2.767 -11.793 -4.994 1.00 96.25 163 ALA A C 1
ATOM 1205 O O . ALA A 1 163 ? -2.962 -11.804 -3.782 1.00 96.25 163 ALA A O 1
ATOM 1206 N N . SER A 1 164 ? -1.552 -11.595 -5.512 1.00 98.44 164 SER A N 1
ATOM 1207 C CA . SER A 1 164 ? -0.375 -11.202 -4.736 1.00 98.44 164 SER A CA 1
ATOM 1208 C C . SER A 1 164 ? -0.451 -9.698 -4.463 1.00 98.44 164 SER A C 1
ATOM 1210 O O . SER A 1 164 ? -0.118 -8.873 -5.319 1.00 98.44 164 SER A O 1
ATOM 1212 N N . LEU A 1 165 ? -0.956 -9.340 -3.282 1.00 98.75 165 LEU A N 1
ATOM 1213 C CA . LEU A 1 165 ? -1.288 -7.969 -2.900 1.00 98.75 165 LEU A CA 1
ATOM 1214 C C . LEU A 1 165 ? -0.273 -7.414 -1.898 1.00 98.75 165 LEU A C 1
ATOM 1216 O O . LEU A 1 165 ? -0.084 -7.978 -0.823 1.00 98.75 165 LEU A O 1
ATOM 1220 N N . LEU A 1 166 ? 0.306 -6.255 -2.214 1.00 98.88 166 LEU A N 1
ATOM 1221 C CA . LEU A 1 166 ? 1.097 -5.446 -1.286 1.00 98.88 166 LEU A CA 1
ATOM 1222 C C . LEU A 1 166 ? 0.383 -4.127 -1.000 1.00 98.88 166 LEU A C 1
ATOM 1224 O O . LEU A 1 166 ? 0.167 -3.330 -1.923 1.00 98.88 166 LEU A O 1
ATOM 1228 N N . THR A 1 167 ? 0.034 -3.867 0.263 1.00 98.75 167 THR A N 1
ATOM 1229 C CA . THR A 1 167 ? -0.740 -2.664 0.583 1.00 98.75 167 THR A CA 1
ATOM 1230 C C . THR A 1 167 ? -0.473 -2.025 1.942 1.00 98.75 167 THR A C 1
ATOM 1232 O O . THR A 1 167 ? -0.304 -2.698 2.950 1.00 98.75 167 THR A O 1
ATOM 1235 N N . GLY A 1 168 ? -0.470 -0.694 1.986 1.00 98.50 168 GLY A N 1
ATOM 1236 C CA . GLY A 1 168 ? -0.399 0.052 3.237 1.00 98.50 168 GLY A CA 1
ATOM 1237 C C . GLY A 1 168 ? 0.999 0.220 3.832 1.00 98.50 168 GLY A C 1
ATOM 1238 O O . GLY A 1 168 ? 1.108 0.357 5.048 1.00 98.50 168 GLY A O 1
ATOM 1239 N N . PHE A 1 169 ? 2.059 0.228 3.021 1.00 98.88 169 PHE A N 1
ATOM 1240 C CA . PHE A 1 169 ? 3.438 0.383 3.500 1.00 98.88 169 PHE A CA 1
ATOM 1241 C C . PHE A 1 169 ? 4.110 1.661 3.026 1.00 98.88 169 PHE A C 1
ATOM 1243 O O . PHE A 1 169 ? 3.902 2.105 1.900 1.00 98.88 169 PHE A O 1
ATOM 1250 N N . THR A 1 170 ? 5.033 2.178 3.834 1.00 98.75 170 THR A N 1
ATOM 1251 C CA . THR A 1 170 ? 6.113 3.033 3.339 1.00 98.75 170 THR A CA 1
ATOM 1252 C C . THR A 1 170 ? 7.280 2.168 2.875 1.00 98.75 170 THR A C 1
ATOM 1254 O O . THR A 1 170 ? 7.879 1.448 3.668 1.00 98.75 170 THR A O 1
ATOM 1257 N N . ILE A 1 171 ? 7.633 2.260 1.597 1.00 98.50 171 ILE A N 1
ATOM 1258 C CA . ILE A 1 171 ? 8.702 1.492 0.955 1.00 98.50 171 ILE A CA 1
ATOM 1259 C C . ILE A 1 171 ? 9.796 2.467 0.549 1.00 98.50 171 ILE A C 1
ATOM 1261 O O . ILE A 1 171 ? 9.583 3.349 -0.292 1.00 98.50 171 ILE A O 1
ATOM 1265 N N . ARG A 1 172 ? 10.964 2.333 1.173 1.00 95.44 172 ARG A N 1
ATOM 1266 C CA . ARG A 1 172 ? 12.083 3.252 0.959 1.00 95.44 172 ARG A CA 1
ATOM 1267 C C . ARG A 1 172 ? 13.435 2.583 1.154 1.00 95.44 172 ARG A C 1
ATOM 1269 O O . ARG A 1 172 ? 13.538 1.509 1.750 1.00 95.44 172 ARG A O 1
ATOM 1276 N N . ARG A 1 173 ? 14.489 3.290 0.751 1.00 88.38 173 ARG A N 1
ATOM 1277 C CA . ARG A 1 173 ? 15.874 2.911 1.022 1.00 88.38 173 ARG A CA 1
ATOM 1278 C C . ARG A 1 173 ? 16.708 4.125 1.421 1.00 88.38 173 ARG A C 1
ATOM 1280 O O . ARG A 1 173 ? 16.755 5.125 0.720 1.00 88.38 173 ARG A O 1
ATOM 1287 N N . ARG A 1 174 ? 17.438 4.010 2.530 1.00 79.25 174 ARG A N 1
ATOM 1288 C CA . ARG A 1 174 ? 18.442 4.993 2.984 1.00 79.25 174 ARG A CA 1
ATOM 1289 C C . ARG A 1 174 ? 19.868 4.695 2.515 1.00 79.25 174 ARG A C 1
ATOM 1291 O O . ARG A 1 174 ? 20.750 5.528 2.708 1.00 79.25 174 ARG A O 1
ATOM 1298 N N . SER A 1 175 ? 20.117 3.503 1.974 1.00 71.69 175 SER A N 1
ATOM 1299 C CA . SER A 1 175 ? 21.458 3.086 1.554 1.00 71.69 175 SER A CA 1
ATOM 1300 C C . SER A 1 175 ? 21.958 3.896 0.356 1.00 71.69 175 SER A C 1
ATOM 1302 O O . SER A 1 175 ? 21.207 4.169 -0.576 1.00 71.69 175 SER A O 1
ATOM 1304 N N . LEU A 1 176 ? 23.252 4.233 0.364 1.00 68.19 176 LEU A N 1
ATOM 1305 C CA . LEU A 1 176 ? 23.942 4.809 -0.796 1.00 68.19 176 LEU A CA 1
ATOM 1306 C C . LEU A 1 176 ? 24.281 3.748 -1.855 1.00 68.19 176 LEU A C 1
ATOM 1308 O O . LEU A 1 176 ? 24.624 4.102 -2.981 1.00 68.19 176 LEU A O 1
ATOM 1312 N N . TYR A 1 177 ? 24.207 2.464 -1.489 1.00 65.75 177 TYR A N 1
ATOM 1313 C CA . TYR A 1 177 ? 24.346 1.354 -2.420 1.00 65.75 177 TYR A CA 1
ATOM 1314 C C . TYR A 1 177 ? 23.014 1.163 -3.149 1.00 65.75 177 TYR A C 1
ATOM 1316 O O . TYR A 1 177 ? 21.991 0.885 -2.520 1.00 65.75 177 TYR A O 1
ATOM 1324 N N . GLN A 1 178 ? 23.023 1.399 -4.459 1.00 67.00 178 GLN A N 1
ATOM 1325 C CA . GLN A 1 178 ? 21.814 1.436 -5.278 1.00 67.00 178 GLN A CA 1
ATOM 1326 C C . GLN A 1 178 ? 21.660 0.109 -6.025 1.00 67.00 178 GLN A C 1
ATOM 1328 O O . GLN A 1 178 ? 22.644 -0.357 -6.609 1.00 67.00 178 GLN A O 1
ATOM 1333 N N . PRO A 1 179 ? 20.456 -0.490 -6.050 1.00 72.44 179 PRO A N 1
ATOM 1334 C CA . PRO A 1 179 ? 20.193 -1.626 -6.914 1.00 72.44 179 PRO A CA 1
ATOM 1335 C C . PRO A 1 179 ? 20.364 -1.222 -8.377 1.00 72.44 179 PRO A C 1
ATOM 1337 O O . PRO A 1 179 ? 20.195 -0.052 -8.754 1.00 72.44 179 PRO A O 1
ATOM 1340 N N . PHE A 1 180 ? 20.668 -2.206 -9.221 1.00 72.75 180 PHE A N 1
ATOM 1341 C CA . PHE A 1 180 ? 20.763 -1.948 -10.653 1.00 72.75 180 PHE A CA 1
ATOM 1342 C C . PHE A 1 180 ? 19.411 -1.470 -11.206 1.00 72.75 180 PHE A C 1
ATOM 1344 O O . PHE A 1 180 ? 19.384 -0.564 -12.034 1.00 72.75 180 PHE A O 1
ATOM 1351 N N . SER A 1 181 ? 18.282 -1.994 -10.714 1.00 81.19 181 SER A N 1
ATOM 1352 C CA . SER A 1 181 ? 16.935 -1.593 -11.152 1.00 81.19 181 SER A CA 1
ATOM 1353 C C . SER A 1 181 ? 15.888 -1.745 -10.039 1.00 81.19 181 SER A C 1
ATOM 1355 O O . SER A 1 181 ? 16.102 -2.511 -9.102 1.00 81.19 181 SER A O 1
ATOM 1357 N N . GLY A 1 182 ? 14.772 -1.012 -10.129 1.00 78.88 182 GLY A N 1
ATOM 1358 C CA . GLY A 1 182 ? 13.655 -1.075 -9.178 1.00 78.88 182 GLY A CA 1
ATOM 1359 C C . GLY A 1 182 ? 14.057 -0.636 -7.772 1.00 78.88 182 GLY A C 1
ATOM 1360 O O . GLY A 1 182 ? 14.178 -1.463 -6.874 1.00 78.88 182 GLY A O 1
ATOM 1361 N N . GLY A 1 183 ? 14.310 0.655 -7.558 1.00 87.19 183 GLY A N 1
ATOM 1362 C CA . GLY A 1 183 ? 14.889 1.149 -6.302 1.00 87.19 183 GLY A CA 1
ATOM 1363 C C . GLY A 1 183 ? 14.073 0.732 -5.076 1.00 87.19 183 GLY A C 1
ATOM 1364 O O . GLY A 1 183 ? 14.640 0.220 -4.104 1.00 87.19 183 GLY A O 1
ATOM 1365 N N . GLY A 1 184 ? 12.751 0.903 -5.161 1.00 95.50 184 GLY A N 1
ATOM 1366 C CA . GLY A 1 184 ? 11.776 0.420 -4.187 1.00 95.50 184 GLY A CA 1
ATOM 1367 C C . GLY A 1 184 ? 11.253 -0.969 -4.545 1.00 95.50 184 GLY A C 1
ATOM 1368 O O . GLY A 1 184 ? 11.504 -1.933 -3.825 1.00 95.50 184 GLY A O 1
ATOM 1369 N N . ILE A 1 185 ? 10.534 -1.081 -5.659 1.00 97.62 185 ILE A N 1
ATOM 1370 C CA . ILE A 1 185 ? 9.862 -2.312 -6.085 1.00 97.62 185 ILE A CA 1
ATOM 1371 C C . ILE A 1 185 ? 10.376 -2.744 -7.457 1.00 97.62 185 ILE A C 1
ATOM 1373 O O . ILE A 1 185 ? 10.474 -1.927 -8.372 1.00 97.62 185 ILE A O 1
ATOM 1377 N N . TYR A 1 186 ? 10.645 -4.034 -7.620 1.00 96.31 186 TYR A N 1
ATOM 1378 C CA . TYR A 1 186 ? 10.894 -4.646 -8.921 1.00 96.31 186 TYR A CA 1
ATOM 1379 C C . TYR A 1 186 ? 9.883 -5.751 -9.196 1.00 96.31 186 TYR A C 1
ATOM 1381 O O . TYR A 1 186 ? 9.627 -6.601 -8.345 1.00 96.31 186 TYR A O 1
ATOM 1389 N N . VAL A 1 187 ? 9.298 -5.718 -10.386 1.00 95.94 187 VAL A N 1
ATOM 1390 C CA . VAL A 1 187 ? 8.352 -6.711 -10.884 1.00 95.94 187 VAL A CA 1
ATOM 1391 C C . VAL A 1 187 ? 8.886 -7.236 -12.204 1.00 95.94 187 VAL A C 1
ATOM 1393 O O . VAL A 1 187 ? 9.106 -6.459 -13.132 1.00 95.94 187 VAL A O 1
ATOM 1396 N N . ARG A 1 188 ? 9.072 -8.548 -12.304 1.00 93.50 188 ARG A N 1
ATOM 1397 C CA . ARG A 1 188 ? 9.520 -9.213 -13.524 1.00 93.50 188 ARG A CA 1
ATOM 1398 C C . ARG A 1 188 ? 8.615 -10.391 -13.846 1.00 93.50 188 ARG A C 1
ATOM 1400 O O . ARG A 1 188 ? 8.499 -11.290 -13.025 1.00 93.50 188 ARG A O 1
ATOM 1407 N N . GLU A 1 189 ? 8.036 -10.412 -15.044 1.00 92.44 189 GLU A N 1
ATOM 1408 C CA . GLU A 1 189 ? 7.248 -11.551 -15.549 1.00 92.44 189 GLU A CA 1
ATOM 1409 C C . GLU A 1 189 ? 6.161 -11.995 -14.540 1.00 92.44 189 GLU A C 1
ATOM 1411 O O . GLU A 1 189 ? 5.923 -13.183 -14.305 1.00 92.44 189 GLU A O 1
ATOM 1416 N N . ALA A 1 190 ? 5.544 -11.007 -13.886 1.00 94.56 190 ALA A N 1
ATOM 1417 C CA . ALA A 1 190 ? 4.580 -11.162 -12.804 1.00 94.56 190 ALA A CA 1
ATOM 1418 C C . ALA A 1 190 ? 3.576 -10.003 -12.825 1.00 94.56 190 ALA A C 1
ATOM 1420 O O . ALA A 1 190 ? 3.908 -8.897 -13.253 1.00 94.56 190 ALA A O 1
ATOM 1421 N N . ASP A 1 191 ? 2.373 -10.229 -12.302 1.00 96.12 191 ASP A N 1
ATOM 1422 C CA . ASP A 1 191 ? 1.235 -9.308 -12.404 1.00 96.12 191 ASP A CA 1
ATOM 1423 C C . ASP A 1 191 ? 0.619 -8.955 -11.028 1.00 96.12 191 ASP A C 1
ATOM 1425 O O . ASP A 1 191 ? -0.590 -9.113 -10.851 1.00 96.12 191 ASP A O 1
ATOM 1429 N N . PRO A 1 192 ? 1.399 -8.501 -10.025 1.00 98.12 192 PRO A N 1
ATOM 1430 C CA . PRO A 1 192 ? 0.898 -8.225 -8.677 1.00 98.12 192 PRO A CA 1
ATOM 1431 C C . PRO A 1 192 ? -0.050 -7.020 -8.609 1.00 98.12 192 PRO A C 1
ATOM 1433 O O . PRO A 1 192 ? -0.079 -6.159 -9.496 1.00 98.12 192 PRO A O 1
ATOM 1436 N N . THR A 1 193 ? -0.763 -6.908 -7.485 1.00 98.69 193 THR A N 1
ATOM 1437 C CA . THR A 1 193 ? -1.480 -5.682 -7.109 1.00 98.69 193 THR A CA 1
ATOM 1438 C C . THR A 1 193 ? -0.669 -4.899 -6.076 1.00 98.69 193 THR A C 1
ATOM 1440 O O . THR A 1 193 ? -0.417 -5.374 -4.969 1.00 98.69 193 THR A O 1
ATOM 1443 N N . ILE A 1 194 ? -0.295 -3.665 -6.410 1.00 98.81 194 ILE A N 1
ATOM 1444 C CA . ILE A 1 194 ? 0.438 -2.739 -5.537 1.00 98.81 194 ILE A CA 1
ATOM 1445 C C . ILE A 1 194 ? -0.493 -1.573 -5.218 1.00 98.81 194 ILE A C 1
ATOM 1447 O O . ILE A 1 194 ? -0.824 -0.775 -6.101 1.00 98.81 194 ILE A O 1
ATOM 1451 N N . ARG A 1 195 ? -0.943 -1.470 -3.962 1.00 98.62 195 ARG A N 1
ATOM 1452 C CA . ARG A 1 195 ? -2.030 -0.553 -3.599 1.00 98.62 195 ARG A CA 1
ATOM 1453 C C . ARG A 1 195 ? -1.800 0.236 -2.318 1.00 98.62 195 ARG A C 1
ATOM 1455 O O . ARG A 1 195 ? -1.450 -0.351 -1.305 1.00 98.62 195 ARG A O 1
ATOM 1462 N N . SER A 1 196 ? -2.128 1.526 -2.297 1.00 98.44 196 SER A N 1
ATOM 1463 C CA . SER A 1 196 ? -2.141 2.327 -1.055 1.00 98.44 196 SER A CA 1
ATOM 1464 C C . SER A 1 196 ? -0.800 2.343 -0.308 1.00 98.44 196 SER A C 1
ATOM 1466 O O . SER A 1 196 ? -0.759 2.329 0.918 1.00 98.44 196 SER A O 1
ATOM 1468 N N . ASN A 1 197 ? 0.312 2.343 -1.042 1.00 98.88 197 ASN A N 1
ATOM 1469 C CA . ASN A 1 197 ? 1.658 2.428 -0.477 1.00 98.88 197 ASN A CA 1
ATOM 1470 C C . ASN A 1 197 ? 2.247 3.839 -0.630 1.00 98.88 197 ASN A C 1
ATOM 1472 O O . ASN A 1 197 ? 1.841 4.622 -1.488 1.00 98.88 197 ASN A O 1
ATOM 1476 N N . HIS A 1 198 ? 3.253 4.152 0.180 1.00 98.69 198 HIS A N 1
ATOM 1477 C CA . HIS A 1 198 ? 4.154 5.288 0.018 1.00 98.69 198 HIS A CA 1
ATOM 1478 C C . HIS A 1 198 ? 5.513 4.783 -0.475 1.00 98.69 198 HIS A C 1
ATOM 1480 O O . HIS A 1 198 ? 6.349 4.353 0.314 1.00 98.69 198 HIS A O 1
ATOM 1486 N N . ILE A 1 199 ? 5.754 4.837 -1.781 1.00 98.56 199 ILE A N 1
ATOM 1487 C CA . ILE A 1 199 ? 6.993 4.376 -2.418 1.00 98.56 199 ILE A CA 1
ATOM 1488 C C . ILE A 1 199 ? 7.880 5.598 -2.619 1.00 98.56 199 ILE A C 1
ATOM 1490 O O . ILE A 1 199 ? 7.695 6.372 -3.561 1.00 98.56 199 ILE A O 1
ATOM 1494 N N . VAL A 1 200 ? 8.782 5.833 -1.667 1.00 97.69 200 VAL A N 1
ATOM 1495 C CA . VAL A 1 200 ? 9.419 7.143 -1.514 1.00 97.69 200 VAL A CA 1
ATOM 1496 C C . VAL A 1 200 ? 10.918 7.083 -1.294 1.00 97.69 200 VAL A C 1
ATOM 1498 O O . VAL A 1 200 ? 11.411 6.211 -0.582 1.00 97.69 200 VAL A O 1
ATOM 1501 N N . ASN A 1 201 ? 11.629 8.089 -1.807 1.00 95.38 201 ASN A N 1
ATOM 1502 C CA . ASN A 1 201 ? 13.075 8.251 -1.618 1.00 95.38 201 ASN A CA 1
ATOM 1503 C C . ASN A 1 201 ? 13.869 7.002 -2.026 1.00 95.38 201 ASN A C 1
ATOM 1505 O O . ASN A 1 201 ? 14.779 6.578 -1.313 1.00 95.38 201 ASN A O 1
ATOM 1509 N N . ASN A 1 202 ? 13.492 6.382 -3.140 1.00 94.12 202 ASN A N 1
ATOM 1510 C CA . ASN A 1 202 ? 14.211 5.249 -3.697 1.00 94.12 202 ASN A CA 1
ATOM 1511 C C . ASN A 1 202 ? 15.051 5.684 -4.896 1.00 94.12 202 ASN A C 1
ATOM 1513 O O . ASN A 1 202 ? 14.626 6.513 -5.703 1.00 94.12 202 ASN A O 1
ATOM 1517 N N . THR A 1 203 ? 16.230 5.081 -5.025 1.00 91.44 203 THR A N 1
ATOM 1518 C CA . THR A 1 203 ? 17.137 5.342 -6.142 1.00 91.44 203 THR A CA 1
ATOM 1519 C C . THR A 1 203 ? 17.566 4.032 -6.787 1.00 91.44 203 THR A C 1
ATOM 1521 O O . THR A 1 203 ? 17.891 3.082 -6.075 1.00 91.44 203 THR A O 1
ATOM 1524 N N . ALA A 1 204 ? 17.597 3.990 -8.118 1.00 89.62 204 ALA A N 1
ATOM 1525 C CA . ALA A 1 204 ? 18.126 2.871 -8.900 1.00 89.62 204 ALA A CA 1
ATOM 1526 C C . ALA A 1 204 ? 19.092 3.366 -9.978 1.00 89.62 204 ALA A C 1
ATOM 1528 O O . ALA A 1 204 ? 18.940 4.477 -10.489 1.00 89.62 204 ALA A O 1
ATOM 1529 N N . PHE A 1 205 ? 20.049 2.527 -10.375 1.00 85.88 205 PHE A N 1
ATOM 1530 C CA . PHE A 1 205 ? 21.037 2.909 -11.386 1.00 85.88 205 PHE A CA 1
ATOM 1531 C C . PHE A 1 205 ? 20.441 3.000 -12.804 1.00 85.88 205 PHE A C 1
ATOM 1533 O O . PHE A 1 205 ? 20.715 3.951 -13.535 1.00 85.88 205 PHE A O 1
ATOM 1540 N N . PHE A 1 206 ? 19.613 2.028 -13.190 1.00 85.12 206 PHE A N 1
ATOM 1541 C CA . PHE A 1 206 ? 19.120 1.874 -14.560 1.00 85.12 206 PHE A CA 1
ATOM 1542 C C . PHE A 1 206 ? 17.661 2.313 -14.739 1.00 85.12 206 PHE A C 1
ATOM 1544 O O . PHE A 1 206 ? 17.389 3.261 -15.467 1.00 85.12 206 PHE A O 1
ATOM 1551 N N . ALA A 1 207 ? 16.711 1.648 -14.087 1.00 89.81 207 ALA A N 1
ATOM 1552 C CA . ALA A 1 207 ? 15.298 1.897 -14.350 1.00 89.81 207 ALA A CA 1
ATOM 1553 C C . ALA A 1 207 ? 14.441 1.761 -13.094 1.00 89.81 207 ALA A C 1
ATOM 1555 O O . ALA A 1 207 ? 14.736 0.942 -12.218 1.00 89.81 207 ALA A O 1
ATOM 1556 N N . GLY A 1 208 ? 13.375 2.561 -13.042 1.00 89.81 208 GLY A N 1
ATOM 1557 C CA . GLY A 1 208 ? 12.342 2.540 -12.016 1.00 89.81 208 GLY A CA 1
ATOM 1558 C C . GLY A 1 208 ? 12.885 2.918 -10.651 1.00 89.81 208 GLY A C 1
ATOM 1559 O O . GLY A 1 208 ? 13.146 2.049 -9.818 1.00 89.81 208 GLY A O 1
ATOM 1560 N N . GLY A 1 209 ? 13.053 4.219 -10.406 1.00 91.88 209 GLY A N 1
ATOM 1561 C CA . GLY A 1 209 ? 13.515 4.710 -9.107 1.00 91.88 209 GLY A CA 1
ATOM 1562 C C . GLY A 1 209 ? 12.593 4.215 -7.992 1.00 91.88 209 GLY A C 1
ATOM 1563 O O . GLY A 1 209 ? 13.061 3.615 -7.028 1.00 91.88 209 GLY A O 1
ATOM 1564 N N . GLY A 1 210 ? 11.280 4.384 -8.165 1.00 96.62 210 GLY A N 1
ATOM 1565 C CA . GLY A 1 210 ? 10.260 3.827 -7.278 1.00 96.62 210 GLY A CA 1
ATOM 1566 C C . GLY A 1 210 ? 9.928 2.373 -7.614 1.00 96.62 210 GLY A C 1
ATOM 1567 O O . GLY A 1 210 ? 10.162 1.485 -6.795 1.00 96.62 210 GLY A O 1
ATOM 1568 N N . ILE A 1 211 ? 9.385 2.135 -8.809 1.00 97.88 211 ILE A N 1
ATOM 1569 C CA . ILE A 1 211 ? 8.921 0.829 -9.291 1.00 97.88 211 ILE A CA 1
ATOM 1570 C C . ILE A 1 211 ? 9.517 0.558 -10.672 1.00 97.88 211 ILE A C 1
ATOM 1572 O O . ILE A 1 211 ? 9.459 1.414 -11.551 1.00 97.88 211 ILE A O 1
ATOM 1576 N N . TYR A 1 212 ? 10.026 -0.647 -10.895 1.00 96.50 212 TYR A N 1
ATOM 1577 C CA . TYR A 1 212 ? 10.392 -1.120 -12.226 1.00 96.50 212 TYR A CA 1
ATOM 1578 C C . TYR A 1 212 ? 9.566 -2.347 -12.602 1.00 96.50 212 TYR A C 1
ATOM 1580 O O . TYR A 1 212 ? 9.512 -3.311 -11.840 1.00 96.50 212 TYR A O 1
ATOM 1588 N N . LEU A 1 213 ? 8.924 -2.294 -13.765 1.00 95.19 213 LEU A N 1
ATOM 1589 C CA . LEU A 1 213 ? 8.106 -3.358 -14.330 1.00 95.19 213 LEU A CA 1
ATOM 1590 C C . LEU A 1 213 ? 8.784 -3.909 -15.585 1.00 95.19 213 LEU A C 1
ATOM 1592 O O . LEU A 1 213 ? 9.072 -3.149 -16.507 1.00 95.19 213 LEU A O 1
ATOM 1596 N N . VAL A 1 214 ? 8.985 -5.221 -15.637 1.00 92.38 214 VAL A N 1
ATOM 1597 C CA . VAL A 1 214 ? 9.505 -5.937 -16.806 1.00 92.38 214 VAL A CA 1
ATOM 1598 C C . VAL A 1 214 ? 8.524 -7.034 -17.182 1.00 92.38 214 VAL A C 1
ATOM 1600 O O . VAL A 1 214 ? 8.261 -7.909 -16.360 1.00 92.38 214 VAL A O 1
ATOM 1603 N N . GLU A 1 215 ? 7.983 -6.995 -18.401 1.00 89.50 215 GLU A N 1
ATOM 1604 C CA . GLU A 1 215 ? 6.978 -7.966 -18.880 1.00 89.50 215 GLU A CA 1
ATOM 1605 C C . GLU A 1 215 ? 5.824 -8.164 -17.887 1.00 89.50 215 GLU A C 1
ATOM 1607 O O . GLU A 1 215 ? 5.510 -9.280 -17.475 1.00 89.50 215 GLU A O 1
ATOM 1612 N N . SER A 1 216 ? 5.230 -7.056 -17.444 1.00 91.50 216 SER A N 1
ATOM 1613 C CA . SER A 1 216 ? 4.250 -7.058 -16.361 1.00 91.50 216 SER A CA 1
ATOM 1614 C C . SER A 1 216 ? 2.980 -6.297 -16.725 1.00 91.50 216 SER A C 1
ATOM 1616 O O . SER A 1 216 ? 3.002 -5.256 -17.389 1.00 91.50 216 SER A O 1
ATOM 1618 N N . ARG A 1 217 ? 1.861 -6.812 -16.225 1.00 92.44 217 ARG A N 1
ATOM 1619 C CA . ARG A 1 217 ? 0.508 -6.248 -16.290 1.00 92.44 217 ARG A CA 1
ATOM 1620 C C . ARG A 1 217 ? 0.033 -5.832 -14.897 1.00 92.44 217 ARG A C 1
ATOM 1622 O O . ARG A 1 217 ? -1.168 -5.812 -14.634 1.00 92.44 217 ARG A O 1
ATOM 1629 N N . ALA A 1 218 ? 0.975 -5.545 -13.995 1.00 95.94 218 ALA A N 1
ATOM 1630 C CA . ALA A 1 218 ? 0.696 -5.180 -12.613 1.00 95.94 218 ALA A CA 1
ATOM 1631 C C . ALA A 1 218 ? -0.371 -4.079 -12.505 1.00 95.94 218 ALA A C 1
ATOM 1633 O O . ALA A 1 218 ? -0.437 -3.149 -13.316 1.00 95.94 218 ALA A O 1
ATOM 1634 N N . THR A 1 219 ? -1.183 -4.172 -11.455 1.00 97.88 219 THR A N 1
ATOM 1635 C CA . THR A 1 219 ? -2.136 -3.122 -11.088 1.00 97.88 219 THR A CA 1
ATOM 1636 C C . THR A 1 219 ? -1.508 -2.239 -10.020 1.00 97.88 219 THR A C 1
ATOM 1638 O O . THR A 1 219 ? -1.191 -2.710 -8.929 1.00 97.88 219 THR A O 1
ATOM 1641 N N . ILE A 1 220 ? -1.335 -0.955 -10.324 1.00 98.56 220 ILE A N 1
ATOM 1642 C CA . ILE A 1 220 ? -0.721 0.037 -9.438 1.00 98.56 220 ILE A CA 1
ATOM 1643 C C . ILE A 1 220 ? -1.778 1.087 -9.127 1.00 98.56 220 ILE A C 1
ATOM 1645 O O . ILE A 1 220 ? -2.116 1.902 -9.984 1.00 98.56 220 ILE A O 1
ATOM 1649 N N . VAL A 1 221 ? -2.322 1.063 -7.911 1.00 98.38 221 VAL A N 1
ATOM 1650 C CA . VAL A 1 221 ? -3.493 1.881 -7.577 1.00 98.38 221 VAL A CA 1
ATOM 1651 C C . VAL A 1 221 ? -3.403 2.585 -6.227 1.00 98.38 221 VAL A C 1
ATOM 1653 O O . VAL A 1 221 ? -3.067 1.977 -5.214 1.00 98.38 221 VAL A O 1
ATOM 1656 N N . GLY A 1 222 ? -3.745 3.871 -6.170 1.00 98.25 222 GLY A N 1
ATOM 1657 C CA . GLY A 1 222 ? -3.853 4.584 -4.894 1.00 98.25 222 GLY A CA 1
ATOM 1658 C C . GLY A 1 222 ? -2.525 4.789 -4.160 1.00 98.25 222 GLY A C 1
ATOM 1659 O O . GLY A 1 222 ? -2.533 4.948 -2.943 1.00 98.25 222 GLY A O 1
ATOM 1660 N N . ASN A 1 223 ? -1.379 4.701 -4.840 1.00 98.81 223 ASN A N 1
ATOM 1661 C CA . ASN A 1 223 ? -0.062 4.847 -4.219 1.00 98.81 223 ASN A CA 1
ATOM 1662 C C . ASN A 1 223 ? 0.427 6.296 -4.283 1.00 98.81 223 ASN A C 1
ATOM 1664 O O . ASN A 1 223 ? 0.173 7.008 -5.251 1.00 98.81 223 ASN A O 1
ATOM 1668 N N . ARG A 1 224 ? 1.231 6.694 -3.295 1.00 98.44 224 ARG A N 1
ATOM 1669 C CA . ARG A 1 224 ? 2.080 7.886 -3.368 1.00 98.44 224 ARG A CA 1
ATOM 1670 C C . ARG A 1 224 ? 3.492 7.470 -3.763 1.00 98.44 224 ARG A C 1
ATOM 1672 O O . ARG A 1 224 ? 4.168 6.787 -2.996 1.00 98.44 224 ARG A O 1
ATOM 1679 N N . ILE A 1 225 ? 3.941 7.887 -4.937 1.00 98.69 225 ILE A N 1
ATOM 1680 C CA . ILE A 1 225 ? 5.244 7.563 -5.520 1.00 98.69 225 ILE A CA 1
ATOM 1681 C C . ILE A 1 225 ? 6.032 8.867 -5.602 1.00 98.69 225 ILE A C 1
ATOM 1683 O O . ILE A 1 225 ? 5.781 9.686 -6.483 1.00 98.69 225 ILE A O 1
ATOM 1687 N N . ALA A 1 226 ? 6.942 9.102 -4.654 1.00 98.12 226 ALA A N 1
ATOM 1688 C CA . ALA A 1 226 ? 7.536 10.429 -4.501 1.00 98.12 226 ALA A CA 1
ATOM 1689 C C . ALA A 1 226 ? 9.039 10.456 -4.218 1.00 98.12 226 ALA A C 1
ATOM 1691 O O . ALA A 1 226 ? 9.562 9.648 -3.451 1.00 98.12 226 ALA A O 1
ATOM 1692 N N . ASN A 1 227 ? 9.715 11.473 -4.755 1.00 97.31 227 ASN A N 1
ATOM 1693 C CA . ASN A 1 227 ? 11.145 11.728 -4.561 1.00 97.31 227 ASN A CA 1
ATOM 1694 C C . ASN A 1 227 ? 12.025 10.527 -4.929 1.00 97.31 227 ASN A C 1
ATOM 1696 O O . ASN A 1 227 ? 13.049 10.275 -4.293 1.00 97.31 227 ASN A O 1
ATOM 1700 N N . ASN A 1 228 ? 11.604 9.748 -5.923 1.00 96.38 228 ASN A N 1
ATOM 1701 C CA . ASN A 1 228 ? 12.394 8.645 -6.437 1.00 96.38 228 ASN A CA 1
ATOM 1702 C C . ASN A 1 228 ? 13.258 9.116 -7.614 1.00 96.38 228 ASN A C 1
ATOM 1704 O O . ASN A 1 228 ? 12.870 10.023 -8.354 1.00 96.38 228 ASN A O 1
ATOM 1708 N N . SER A 1 229 ? 14.440 8.522 -7.772 1.00 93.81 229 SER A N 1
ATOM 1709 C CA . SER A 1 229 ? 15.431 8.973 -8.751 1.00 93.81 229 SER A CA 1
ATOM 1710 C C . SER A 1 229 ? 16.100 7.818 -9.489 1.00 93.81 229 SER A C 1
ATOM 1712 O O . SER A 1 229 ? 16.446 6.799 -8.895 1.00 93.81 229 SER A O 1
ATOM 1714 N N . THR A 1 230 ? 16.297 7.949 -10.796 1.00 91.31 230 THR A N 1
ATOM 1715 C CA . THR A 1 230 ? 17.034 6.962 -11.601 1.00 91.31 230 THR A CA 1
ATOM 1716 C C . THR A 1 230 ? 17.446 7.560 -12.951 1.00 91.31 230 THR A C 1
ATOM 1718 O O . THR A 1 230 ? 17.372 8.773 -13.138 1.00 91.31 230 THR A O 1
ATOM 1721 N N . THR A 1 231 ? 17.900 6.740 -13.902 1.00 86.44 231 THR A N 1
ATOM 1722 C CA . THR A 1 231 ? 18.118 7.174 -15.287 1.00 86.44 231 THR A CA 1
ATOM 1723 C C . THR A 1 231 ? 16.854 7.022 -16.138 1.00 86.44 231 THR A C 1
ATOM 1725 O O . THR A 1 231 ? 16.562 7.930 -16.912 1.00 86.44 231 THR A O 1
ATOM 1728 N N . GLN A 1 232 ? 16.040 5.981 -15.942 1.00 89.00 232 GLN A N 1
ATOM 1729 C CA . GLN A 1 232 ? 14.789 5.775 -16.690 1.00 89.00 232 GLN A CA 1
ATOM 1730 C C . GLN A 1 232 ? 13.575 5.626 -15.771 1.00 89.00 232 GLN A C 1
ATOM 1732 O O . GLN A 1 232 ? 13.555 4.706 -14.959 1.00 89.00 232 GLN A O 1
ATOM 1737 N N . GLY A 1 233 ? 12.560 6.488 -15.892 1.00 88.19 233 GLY A N 1
ATOM 1738 C CA . GLY A 1 233 ? 11.323 6.375 -15.107 1.00 88.19 233 GLY A CA 1
ATOM 1739 C C . GLY A 1 233 ? 11.525 6.630 -13.610 1.00 88.19 233 GLY A C 1
ATOM 1740 O O . GLY A 1 233 ? 11.695 5.692 -12.827 1.00 88.19 233 GLY A O 1
ATOM 1741 N N . GLY A 1 234 ? 11.506 7.899 -13.194 1.00 92.69 234 GLY A N 1
ATOM 1742 C CA . GLY A 1 234 ? 11.830 8.297 -11.816 1.00 92.69 234 GLY A CA 1
ATOM 1743 C C . GLY A 1 234 ? 10.915 7.622 -10.798 1.00 92.69 234 GLY A C 1
ATOM 1744 O O . GLY A 1 234 ? 11.386 6.970 -9.868 1.00 92.69 234 GLY A O 1
ATOM 1745 N N . GLY A 1 235 ? 9.603 7.714 -11.018 1.00 97.06 235 GLY A N 1
ATOM 1746 C CA . GLY A 1 235 ? 8.596 6.995 -10.243 1.00 97.06 235 GLY A CA 1
ATOM 1747 C C . GLY A 1 235 ? 8.449 5.544 -10.697 1.00 97.06 235 GLY A C 1
ATOM 1748 O O . GLY A 1 235 ? 8.729 4.631 -9.925 1.00 97.06 235 GLY A O 1
ATOM 1749 N N . ILE A 1 236 ? 8.016 5.335 -11.940 1.00 97.31 236 ILE A N 1
ATOM 1750 C CA . ILE A 1 236 ? 7.805 4.030 -12.569 1.00 97.31 236 ILE A CA 1
ATOM 1751 C C . ILE A 1 236 ? 8.590 3.970 -13.879 1.00 97.31 236 ILE A C 1
ATOM 1753 O O . ILE A 1 236 ? 8.454 4.849 -14.727 1.00 97.31 236 ILE A O 1
ATOM 1757 N N . ALA A 1 237 ? 9.338 2.895 -14.089 1.00 95.62 237 ALA A N 1
ATOM 1758 C CA . ALA A 1 237 ? 9.730 2.467 -15.426 1.00 95.62 237 ALA A CA 1
ATOM 1759 C C . ALA A 1 237 ? 9.005 1.173 -15.763 1.00 95.62 237 ALA A C 1
ATOM 1761 O O . ALA A 1 237 ? 8.883 0.291 -14.912 1.00 95.62 237 ALA A O 1
ATOM 1762 N N . ALA A 1 238 ? 8.524 1.059 -16.990 1.00 93.56 238 ALA A N 1
ATOM 1763 C CA . ALA A 1 238 ? 7.822 -0.116 -17.454 1.00 93.56 238 ALA A CA 1
ATOM 1764 C C . ALA A 1 238 ? 8.334 -0.495 -18.842 1.00 93.56 238 ALA A C 1
ATOM 1766 O O . ALA A 1 238 ? 8.304 0.318 -19.765 1.00 93.56 238 ALA A O 1
ATOM 1767 N N . GLU A 1 239 ? 8.821 -1.723 -18.958 1.00 89.62 239 GLU A N 1
ATOM 1768 C CA . GLU A 1 239 ? 9.570 -2.205 -20.108 1.00 89.62 239 GLU A CA 1
ATOM 1769 C C . GLU A 1 239 ? 9.096 -3.614 -20.507 1.00 89.62 239 GLU A C 1
ATOM 1771 O O . GLU A 1 239 ? 8.932 -4.490 -19.658 1.00 89.62 239 GLU A O 1
ATOM 1776 N N . GLY A 1 240 ? 8.840 -3.862 -21.792 1.00 79.81 240 GLY A N 1
ATOM 1777 C CA . GLY A 1 240 ? 8.504 -5.215 -22.256 1.00 79.81 240 GLY A CA 1
ATOM 1778 C C . GLY A 1 240 ? 7.794 -5.293 -23.605 1.00 79.81 240 GLY A C 1
ATOM 1779 O O . GLY A 1 240 ? 7.372 -4.282 -24.163 1.00 79.81 240 GLY A O 1
ATOM 1780 N N . TYR A 1 241 ? 7.650 -6.517 -24.112 1.00 70.12 241 TYR A N 1
ATOM 1781 C CA . TYR A 1 241 ? 6.908 -6.890 -25.314 1.00 70.12 241 TYR A CA 1
ATOM 1782 C C . TYR A 1 241 ? 5.393 -6.874 -25.080 1.00 70.12 241 TYR A C 1
ATOM 1784 O O . TYR A 1 241 ? 4.646 -6.417 -25.940 1.00 70.12 241 TYR A O 1
ATOM 1792 N N . ALA A 1 242 ? 4.917 -7.387 -23.939 1.00 66.94 242 ALA A N 1
ATOM 1793 C CA . ALA A 1 242 ? 3.490 -7.491 -23.609 1.00 66.94 242 ALA A CA 1
ATOM 1794 C C . ALA A 1 242 ? 3.134 -6.651 -22.371 1.00 66.94 242 ALA A C 1
ATOM 1796 O O . ALA A 1 242 ? 2.528 -7.143 -21.416 1.00 66.94 242 ALA A O 1
ATOM 1797 N N . LEU A 1 243 ? 3.529 -5.378 -22.409 1.00 74.50 243 LEU A N 1
ATOM 1798 C CA . LEU A 1 243 ? 3.424 -4.426 -21.310 1.00 74.50 243 LEU A CA 1
ATOM 1799 C C . LEU A 1 243 ? 2.090 -3.664 -21.334 1.00 74.50 243 LEU A C 1
ATOM 1801 O O . LEU A 1 243 ? 1.844 -2.865 -22.235 1.00 74.50 243 LEU A O 1
ATOM 1805 N N . PHE A 1 244 ? 1.249 -3.876 -20.322 1.00 83.38 244 PHE A N 1
ATOM 1806 C CA . PHE A 1 244 ? 0.017 -3.099 -20.134 1.00 83.38 244 PHE A CA 1
ATOM 1807 C C . PHE A 1 244 ? -0.392 -2.980 -18.659 1.00 83.38 244 PHE A C 1
ATOM 1809 O O . PHE A 1 244 ? -1.483 -3.407 -18.271 1.00 83.38 244 PHE A O 1
ATOM 1816 N N . PRO A 1 245 ? 0.468 -2.414 -17.795 1.00 90.94 245 PRO A N 1
ATOM 1817 C CA . PRO A 1 245 ? 0.068 -2.106 -16.435 1.00 90.94 245 PRO A CA 1
ATOM 1818 C C . PRO A 1 245 ? -1.140 -1.163 -16.418 1.00 90.94 245 PRO A C 1
ATOM 1820 O O . PRO A 1 245 ? -1.306 -0.288 -17.275 1.00 90.94 245 PRO A O 1
ATOM 1823 N N . THR A 1 246 ? -1.977 -1.341 -15.402 1.00 94.06 246 THR A N 1
ATOM 1824 C CA . THR A 1 246 ? -3.050 -0.394 -15.084 1.00 94.06 246 THR A CA 1
ATOM 1825 C C . THR A 1 246 ? -2.572 0.481 -13.940 1.00 94.06 246 THR A C 1
ATOM 1827 O O . THR A 1 246 ? -2.246 -0.031 -12.868 1.00 94.06 246 THR A O 1
ATOM 1830 N N . ILE A 1 247 ? -2.504 1.790 -14.170 1.00 96.56 247 ILE A N 1
ATOM 1831 C CA . ILE A 1 247 ? -1.982 2.757 -13.204 1.00 96.56 247 ILE A CA 1
ATOM 1832 C C . ILE A 1 247 ? -3.087 3.772 -12.931 1.00 96.56 247 ILE A C 1
ATOM 1834 O O . ILE A 1 247 ? -3.382 4.614 -13.783 1.00 96.56 247 ILE A O 1
ATOM 1838 N N . SER A 1 248 ? -3.710 3.694 -11.756 1.00 97.06 248 SER A N 1
ATOM 1839 C CA . SER A 1 248 ? -4.825 4.580 -11.419 1.00 97.06 248 SER A CA 1
ATOM 1840 C C . SER A 1 248 ? -4.771 5.187 -10.025 1.00 97.06 248 SER A C 1
ATOM 1842 O O . SER A 1 248 ? -4.254 4.593 -9.086 1.00 97.06 248 SER A O 1
ATOM 1844 N N . ASP A 1 249 ? -5.333 6.383 -9.874 1.00 97.44 249 ASP A N 1
ATOM 1845 C CA . ASP A 1 249 ? -5.515 7.036 -8.571 1.00 97.44 249 ASP A CA 1
ATOM 1846 C C . ASP A 1 249 ? -4.199 7.227 -7.783 1.00 97.44 249 ASP A C 1
ATOM 1848 O O . ASP A 1 249 ? -4.206 7.300 -6.556 1.00 97.44 249 ASP A O 1
ATOM 1852 N N . ASN A 1 250 ? -3.048 7.265 -8.464 1.00 98.50 250 ASN A N 1
ATOM 1853 C CA . ASN A 1 250 ? -1.746 7.448 -7.823 1.00 98.50 250 ASN A CA 1
ATOM 1854 C C . ASN A 1 250 ? -1.337 8.926 -7.797 1.00 98.50 250 ASN A C 1
ATOM 1856 O O . ASN A 1 250 ? -1.689 9.712 -8.678 1.00 98.50 250 ASN A O 1
ATOM 1860 N N . GLU A 1 251 ? -0.512 9.281 -6.818 1.00 98.31 251 GLU A N 1
ATOM 1861 C CA . GLU A 1 251 ? 0.154 10.576 -6.711 1.00 98.31 251 GLU A CA 1
ATOM 1862 C C . GLU A 1 251 ? 1.649 10.414 -7.012 1.00 98.31 251 GLU A C 1
ATOM 1864 O O . GLU A 1 251 ? 2.368 9.724 -6.288 1.00 98.31 251 GLU A O 1
ATOM 1869 N N . PHE A 1 252 ? 2.128 11.073 -8.063 1.00 98.44 252 PHE A N 1
ATOM 1870 C CA . PHE A 1 252 ? 3.531 11.141 -8.452 1.00 98.44 252 PHE A CA 1
ATOM 1871 C C . PHE A 1 252 ? 4.096 12.514 -8.114 1.00 98.44 252 PHE A C 1
ATOM 1873 O O . PHE A 1 252 ? 3.707 13.505 -8.732 1.00 98.44 252 PHE A O 1
ATOM 1880 N N . GLU A 1 253 ? 5.039 12.584 -7.179 1.00 98.19 253 GLU A N 1
ATOM 1881 C CA . GLU A 1 253 ? 5.557 13.865 -6.690 1.00 98.19 253 GLU A CA 1
ATOM 1882 C C . GLU A 1 253 ? 7.090 13.921 -6.681 1.00 98.19 253 GLU A C 1
ATOM 1884 O O . GLU A 1 253 ? 7.743 13.105 -6.033 1.00 98.19 253 GLU A O 1
ATOM 1889 N N . GLY A 1 254 ? 7.687 14.914 -7.344 1.00 97.31 254 GLY A N 1
ATOM 1890 C CA . GLY A 1 254 ? 9.119 15.202 -7.192 1.00 97.31 254 GLY A CA 1
ATOM 1891 C C . GLY A 1 254 ? 10.056 14.090 -7.677 1.00 97.31 254 GLY A C 1
ATOM 1892 O O . GLY A 1 254 ? 11.207 14.022 -7.244 1.00 97.31 254 GLY A O 1
ATOM 1893 N N . ASN A 1 255 ? 9.585 13.175 -8.526 1.00 97.75 255 ASN A N 1
ATOM 1894 C CA . ASN A 1 255 ? 10.427 12.111 -9.065 1.00 97.75 255 ASN A CA 1
ATOM 1895 C C . ASN A 1 255 ? 11.333 12.653 -10.180 1.00 97.75 255 ASN A C 1
ATOM 1897 O O . ASN A 1 255 ? 10.963 13.589 -10.888 1.00 97.75 255 ASN A O 1
ATOM 1901 N N . THR A 1 256 ? 12.533 12.090 -10.329 1.00 96.50 256 THR A N 1
ATOM 1902 C CA . THR A 1 256 ? 13.536 12.571 -11.293 1.00 96.50 256 THR A CA 1
ATOM 1903 C C . THR A 1 256 ? 14.127 11.432 -12.125 1.00 96.50 256 THR A C 1
ATOM 1905 O O . THR A 1 256 ? 14.545 10.413 -11.581 1.00 96.50 256 THR A O 1
ATOM 1908 N N . ALA A 1 257 ? 14.220 11.614 -13.443 1.00 95.44 257 ALA A N 1
ATOM 1909 C CA . ALA A 1 257 ? 14.918 10.694 -14.348 1.00 95.44 257 ALA A CA 1
ATOM 1910 C C . ALA A 1 257 ? 15.562 11.412 -15.547 1.00 95.44 257 ALA A C 1
ATOM 1912 O O . ALA A 1 257 ? 15.483 12.634 -15.672 1.00 95.44 257 ALA A O 1
ATOM 1913 N N . SER A 1 258 ? 16.247 10.689 -16.438 1.00 92.56 258 SER A N 1
ATOM 1914 C CA . SER A 1 258 ? 16.680 11.225 -17.740 1.00 92.56 258 SER A CA 1
ATOM 1915 C C . SER A 1 258 ? 15.513 11.328 -18.720 1.00 92.56 258 SER A C 1
ATOM 1917 O O . SER A 1 258 ? 15.395 12.354 -19.389 1.00 92.56 258 SER A O 1
ATOM 1919 N N . GLY A 1 259 ? 14.613 10.344 -18.734 1.00 87.69 259 GLY A N 1
ATOM 1920 C CA . GLY A 1 259 ? 13.308 10.397 -19.400 1.00 87.69 259 GLY A CA 1
ATOM 1921 C C . GLY A 1 259 ? 12.206 9.917 -18.459 1.00 87.69 259 GLY A C 1
ATOM 1922 O O . GLY A 1 259 ? 12.458 9.072 -17.601 1.00 87.69 259 GLY A O 1
ATOM 1923 N N . GLY A 1 260 ? 11.003 10.481 -18.586 1.00 90.75 260 GLY A N 1
ATOM 1924 C CA . GLY A 1 260 ? 9.853 10.059 -17.782 1.00 90.75 260 GLY A CA 1
ATOM 1925 C C . GLY A 1 260 ? 10.062 10.334 -16.297 1.00 90.75 260 GLY A C 1
ATOM 1926 O O . GLY A 1 260 ? 10.281 9.407 -15.518 1.00 90.75 260 GLY A O 1
ATOM 1927 N N . GLY A 1 261 ? 10.031 11.606 -15.891 1.00 93.69 261 GLY A N 1
ATOM 1928 C CA . GLY A 1 261 ? 10.283 11.992 -14.500 1.00 93.69 261 GLY A CA 1
ATOM 1929 C C . GLY A 1 261 ? 9.389 11.219 -13.528 1.00 93.69 261 GLY A C 1
ATOM 1930 O O . GLY A 1 261 ? 9.894 10.669 -12.553 1.00 93.69 261 GLY A O 1
ATOM 1931 N N . ALA A 1 262 ? 8.098 11.064 -13.842 1.00 96.31 262 ALA A N 1
ATOM 1932 C CA . ALA A 1 262 ? 7.207 10.164 -13.112 1.00 96.31 262 ALA A CA 1
ATOM 1933 C C . ALA A 1 262 ? 7.146 8.762 -13.723 1.00 96.31 262 ALA A C 1
ATOM 1935 O O . ALA A 1 262 ? 7.385 7.795 -13.008 1.00 96.31 262 ALA A O 1
ATOM 1936 N N . ILE A 1 263 ? 6.811 8.634 -15.006 1.00 96.56 263 ILE A N 1
ATOM 1937 C CA . ILE A 1 263 ? 6.590 7.352 -15.682 1.00 96.56 263 ILE A CA 1
ATOM 1938 C C . ILE A 1 263 ? 7.382 7.319 -16.985 1.00 96.56 263 ILE A C 1
ATOM 1940 O O . ILE A 1 263 ? 7.267 8.227 -17.805 1.00 96.56 263 ILE A O 1
ATOM 1944 N N . GLN A 1 264 ? 8.118 6.239 -17.216 1.00 94.88 264 GLN A N 1
ATOM 1945 C CA . GLN A 1 264 ? 8.681 5.911 -18.521 1.00 94.88 264 GLN A CA 1
ATOM 1946 C C . GLN A 1 264 ? 8.139 4.571 -19.015 1.00 94.88 264 GLN A C 1
ATOM 1948 O O . GLN A 1 264 ? 8.187 3.579 -18.288 1.00 94.88 264 GLN A O 1
ATOM 1953 N N . LEU A 1 265 ? 7.660 4.546 -20.258 1.00 92.25 265 LEU A N 1
ATOM 1954 C CA . LEU A 1 265 ? 7.284 3.335 -20.984 1.00 92.25 265 LEU A CA 1
ATOM 1955 C C . LEU A 1 265 ? 8.306 3.075 -22.096 1.00 92.25 265 LEU A C 1
ATOM 1957 O O . LEU A 1 265 ? 8.578 3.978 -22.890 1.00 92.25 265 LEU A O 1
ATOM 1961 N N . SER A 1 266 ? 8.850 1.862 -22.163 1.00 88.44 266 SER A N 1
ATOM 1962 C CA . SER A 1 266 ? 9.784 1.430 -23.209 1.00 88.44 266 SER A CA 1
ATOM 1963 C C . SER A 1 266 ? 9.458 0.030 -23.746 1.00 88.44 266 SER A C 1
ATOM 1965 O O . SER A 1 266 ? 8.910 -0.827 -23.053 1.00 88.44 266 SER A O 1
ATOM 1967 N N . SER A 1 267 ? 9.789 -0.204 -25.017 1.00 80.19 267 SER A N 1
ATOM 1968 C CA . 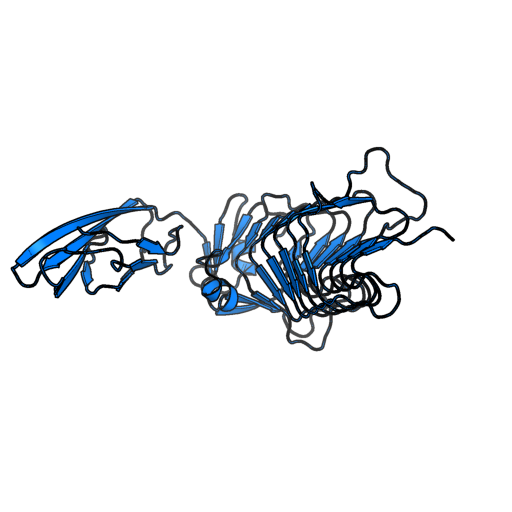SER A 1 267 ? 9.761 -1.534 -25.635 1.00 80.19 267 SER A CA 1
ATOM 1969 C C . SER A 1 267 ? 11.172 -2.110 -25.647 1.00 80.19 267 SER A C 1
ATOM 1971 O O . SER A 1 267 ? 12.130 -1.388 -25.926 1.00 80.19 267 SER A O 1
ATOM 1973 N N . ILE A 1 268 ? 11.303 -3.416 -25.397 1.00 70.88 268 ILE A N 1
ATOM 1974 C CA . ILE A 1 268 ? 12.605 -4.101 -25.436 1.00 70.88 268 ILE A CA 1
ATOM 1975 C C . ILE A 1 268 ? 13.062 -4.511 -26.831 1.00 70.88 268 ILE A C 1
ATOM 1977 O O . ILE A 1 268 ? 14.230 -4.867 -27.000 1.00 70.88 268 ILE A O 1
ATOM 1981 N N . VAL A 1 269 ? 12.191 -4.438 -27.843 1.00 66.81 269 VAL A N 1
ATOM 1982 C CA . VAL A 1 269 ? 12.589 -4.640 -29.243 1.00 66.81 269 VAL A CA 1
ATOM 1983 C C . VAL A 1 269 ? 11.964 -3.577 -30.134 1.00 66.81 269 VAL A C 1
ATOM 1985 O O . VAL A 1 269 ? 10.755 -3.611 -30.370 1.00 66.81 269 VAL A O 1
ATOM 1988 N N . PRO A 1 270 ? 12.800 -2.683 -30.689 1.00 60.03 270 PRO A N 1
ATOM 1989 C CA . PRO A 1 270 ? 12.365 -1.720 -31.683 1.00 60.03 270 PRO A CA 1
ATOM 1990 C C . PRO A 1 270 ? 11.751 -2.402 -32.914 1.00 60.03 270 PRO A C 1
ATOM 1992 O O . PRO A 1 270 ? 12.356 -3.307 -33.499 1.00 60.03 270 PRO A O 1
ATOM 1995 N N . GLY A 1 271 ? 10.570 -1.951 -33.335 1.00 59.62 271 GLY A N 1
ATOM 1996 C CA . GLY A 1 271 ? 9.898 -2.392 -34.560 1.00 59.62 271 GLY A CA 1
ATOM 1997 C C . GLY A 1 271 ? 9.177 -3.740 -34.467 1.00 59.62 271 GLY A C 1
ATOM 1998 O O . GLY A 1 271 ? 8.859 -4.330 -35.505 1.00 59.62 271 GLY A O 1
ATOM 1999 N N . HIS A 1 272 ? 8.920 -4.246 -33.257 1.00 60.88 272 HIS A N 1
ATOM 2000 C CA . HIS A 1 272 ? 8.099 -5.438 -33.040 1.00 60.88 272 HIS A CA 1
ATOM 2001 C C . HIS A 1 272 ? 6.927 -5.120 -32.106 1.00 60.88 272 HIS A C 1
ATOM 2003 O O . HIS A 1 272 ? 7.047 -5.213 -30.889 1.00 60.88 272 HIS A O 1
ATOM 2009 N N . GLU A 1 273 ? 5.773 -4.774 -32.681 1.00 59.72 273 GLU A N 1
ATOM 2010 C CA . GLU A 1 273 ? 4.514 -4.759 -31.935 1.00 59.72 273 GLU A CA 1
ATOM 2011 C C . GLU A 1 273 ? 3.888 -6.163 -31.969 1.00 59.72 273 GLU A C 1
ATOM 2013 O O . GLU A 1 273 ? 3.517 -6.633 -33.051 1.00 59.72 273 GLU A O 1
ATOM 2018 N N . PRO A 1 274 ? 3.726 -6.856 -30.828 1.00 57.97 274 PRO A N 1
ATOM 2019 C CA . PRO A 1 274 ? 2.964 -8.091 -30.819 1.00 57.97 274 PRO A CA 1
ATOM 2020 C C . PRO A 1 274 ? 1.500 -7.803 -31.169 1.00 57.97 274 PRO A C 1
ATOM 2022 O O . PRO A 1 274 ? 0.853 -6.911 -30.611 1.00 57.97 274 PRO A O 1
ATOM 2025 N N . GLU A 1 275 ? 0.969 -8.582 -32.107 1.00 58.38 275 GLU A N 1
ATOM 2026 C CA . GLU A 1 275 ? -0.425 -8.503 -32.529 1.00 58.38 275 GLU A CA 1
ATOM 2027 C C . GLU A 1 275 ? -1.347 -8.706 -31.308 1.00 58.38 275 GLU A C 1
ATOM 2029 O O . GLU A 1 275 ? -1.284 -9.729 -30.628 1.00 58.38 275 GLU A O 1
ATOM 2034 N N . GLY A 1 276 ? -2.177 -7.705 -30.989 1.00 61.50 276 GLY A N 1
ATOM 2035 C CA . GLY A 1 276 ? -3.083 -7.739 -29.832 1.00 61.50 276 GLY A CA 1
ATOM 2036 C C . GLY A 1 276 ? -2.534 -7.175 -28.512 1.00 61.50 276 GLY A C 1
ATOM 2037 O O . GLY A 1 276 ? -3.223 -7.289 -27.498 1.00 61.50 276 GLY A O 1
ATOM 2038 N N . ALA A 1 277 ? -1.351 -6.546 -28.494 1.00 65.62 277 ALA A N 1
ATOM 2039 C CA . ALA A 1 277 ? -0.862 -5.828 -27.313 1.00 65.62 277 ALA A CA 1
ATOM 2040 C C . ALA A 1 277 ? -1.830 -4.705 -26.890 1.00 65.62 277 ALA A C 1
ATOM 2042 O O . ALA A 1 277 ? -2.187 -3.836 -27.695 1.00 65.62 277 ALA A O 1
ATOM 2043 N N . LEU A 1 278 ? -2.258 -4.737 -25.624 1.00 78.75 278 LEU A N 1
ATOM 2044 C CA . LEU A 1 278 ? -3.092 -3.700 -25.017 1.00 78.75 278 LEU A CA 1
ATOM 2045 C C . LEU A 1 278 ? -2.231 -2.500 -24.584 1.00 78.75 278 LEU A C 1
ATOM 2047 O O . LEU A 1 278 ? -1.037 -2.667 -24.350 1.00 78.75 278 LEU A O 1
ATOM 2051 N N . PRO A 1 279 ? -2.805 -1.290 -24.490 1.00 84.19 279 PRO A N 1
ATOM 2052 C CA . PRO A 1 279 ? -2.088 -0.128 -23.981 1.00 84.19 279 PRO A CA 1
ATOM 2053 C C . PRO A 1 279 ? -1.943 -0.159 -22.455 1.00 84.19 279 PRO A C 1
ATOM 2055 O O . PRO A 1 279 ? -2.860 -0.578 -21.743 1.00 84.19 279 PRO A O 1
ATOM 2058 N N . THR A 1 280 ? -0.851 0.417 -21.953 1.00 87.81 280 THR A N 1
ATOM 2059 C CA . THR A 1 280 ? -0.792 0.921 -20.574 1.00 87.81 280 THR A CA 1
ATOM 2060 C C . THR A 1 280 ? -1.899 1.950 -20.381 1.00 87.81 280 THR A C 1
ATOM 2062 O O . THR A 1 280 ? -2.035 2.865 -21.197 1.00 87.81 280 THR A O 1
ATOM 2065 N N . THR A 1 281 ? -2.686 1.817 -19.313 1.00 91.38 281 THR A N 1
ATOM 2066 C CA . THR A 1 281 ? -3.816 2.719 -19.040 1.00 91.38 281 THR A CA 1
ATOM 2067 C C . THR A 1 281 ? -3.522 3.606 -17.835 1.00 91.38 281 THR A C 1
ATOM 2069 O O . THR A 1 281 ? -3.148 3.092 -16.778 1.00 91.38 281 THR A O 1
ATOM 2072 N N . LEU A 1 282 ? -3.696 4.923 -18.003 1.00 93.75 282 LEU A N 1
ATOM 2073 C CA . LEU A 1 282 ? -3.578 5.921 -16.935 1.00 93.75 282 LEU A CA 1
ATOM 2074 C C . LEU A 1 282 ? -4.923 6.594 -16.651 1.00 93.75 282 LEU A C 1
ATOM 2076 O O . LEU A 1 282 ? -5.504 7.235 -17.535 1.00 93.75 282 LEU A O 1
ATOM 2080 N N . THR A 1 283 ? -5.356 6.523 -15.392 1.00 94.56 283 THR A N 1
ATOM 2081 C CA . THR A 1 283 ? -6.663 7.035 -14.953 1.00 94.56 283 THR A CA 1
ATOM 2082 C C . THR A 1 283 ? -6.550 7.718 -13.593 1.00 94.56 283 THR A C 1
ATOM 2084 O O . THR A 1 283 ? -6.059 7.124 -12.642 1.00 94.56 283 THR A O 1
ATOM 2087 N N . ASN A 1 284 ? -7.043 8.948 -13.453 1.00 95.12 284 ASN A N 1
ATOM 2088 C CA . ASN A 1 284 ? -7.126 9.673 -12.174 1.00 95.12 284 ASN A CA 1
ATOM 2089 C C . ASN A 1 284 ? -5.782 9.855 -11.439 1.00 95.12 284 ASN A C 1
ATOM 2091 O O . ASN A 1 284 ? -5.757 9.956 -10.213 1.00 95.12 284 ASN A O 1
ATOM 2095 N N . ASN A 1 285 ? -4.649 9.873 -12.143 1.00 96.94 285 ASN A N 1
ATOM 2096 C CA . ASN A 1 285 ? -3.359 10.085 -11.488 1.00 96.94 285 ASN A CA 1
ATOM 2097 C C . ASN A 1 285 ? -3.055 11.580 -11.349 1.00 96.94 285 ASN A C 1
ATOM 2099 O O . ASN A 1 285 ? -3.422 12.385 -12.202 1.00 96.94 285 ASN A O 1
ATOM 2103 N N . THR A 1 286 ? -2.333 11.954 -10.296 1.00 97.19 286 THR A N 1
ATOM 2104 C CA . THR A 1 286 ? -1.803 13.311 -10.109 1.00 97.19 286 THR A CA 1
ATOM 2105 C C . THR A 1 286 ? -0.293 13.305 -10.297 1.00 97.19 286 THR A C 1
ATOM 2107 O O . THR A 1 286 ? 0.403 12.519 -9.666 1.00 97.19 286 THR A O 1
ATOM 2110 N N . PHE A 1 287 ? 0.225 14.201 -11.131 1.00 97.38 287 PHE A N 1
ATOM 2111 C CA . PHE A 1 287 ? 1.642 14.370 -11.434 1.00 97.38 287 PHE A CA 1
ATOM 2112 C C . PHE A 1 287 ? 2.087 15.773 -11.037 1.00 97.38 287 PHE A C 1
ATOM 2114 O O . PHE A 1 287 ? 1.726 16.752 -11.692 1.00 97.38 287 PHE A O 1
ATOM 2121 N N . ASN A 1 288 ? 2.881 15.869 -9.976 1.00 97.06 288 ASN A N 1
ATOM 2122 C CA . ASN A 1 288 ? 3.355 17.126 -9.422 1.00 97.06 288 ASN A CA 1
ATOM 2123 C C . ASN A 1 288 ? 4.890 17.207 -9.400 1.00 97.06 288 ASN A C 1
ATOM 2125 O O . ASN A 1 288 ? 5.554 16.379 -8.779 1.00 97.06 288 ASN A O 1
ATOM 2129 N N . ALA A 1 289 ? 5.459 18.241 -10.016 1.00 96.25 289 ALA A N 1
ATOM 2130 C CA . ALA A 1 289 ? 6.880 18.583 -9.920 1.00 96.25 289 ALA A CA 1
ATOM 2131 C C . ALA A 1 289 ? 7.858 17.452 -10.301 1.00 96.25 289 ALA A C 1
ATOM 2133 O O . ALA A 1 289 ? 8.948 17.354 -9.737 1.00 96.25 289 ALA A O 1
ATOM 2134 N N . ASN A 1 290 ? 7.480 16.581 -11.237 1.00 97.06 290 ASN A N 1
ATOM 2135 C CA . ASN A 1 290 ? 8.358 15.519 -11.722 1.00 97.06 290 ASN A CA 1
ATOM 2136 C C . ASN A 1 290 ? 9.279 16.045 -12.835 1.00 97.06 290 ASN A C 1
ATOM 2138 O O . ASN A 1 290 ? 8.871 16.870 -13.657 1.00 97.06 290 ASN A O 1
ATOM 2142 N N . VAL A 1 291 ? 10.530 15.583 -12.851 1.00 96.44 291 VAL A N 1
ATOM 2143 C CA . VAL A 1 291 ? 11.596 16.164 -13.677 1.00 96.44 291 VAL A CA 1
ATOM 2144 C C . VAL A 1 291 ? 12.251 15.113 -14.570 1.00 96.44 291 VAL A C 1
ATOM 2146 O O . VAL A 1 291 ? 12.785 14.112 -14.092 1.00 96.44 291 VAL A O 1
ATOM 2149 N N . ALA A 1 292 ? 12.280 15.372 -15.874 1.00 95.12 292 ALA A N 1
ATOM 2150 C CA . ALA A 1 292 ? 13.091 14.642 -16.840 1.00 95.12 292 ALA A CA 1
ATOM 2151 C C . ALA A 1 292 ? 14.278 15.511 -17.287 1.00 95.12 292 ALA A C 1
ATOM 2153 O O . ALA A 1 292 ? 14.119 16.639 -17.735 1.00 95.12 292 ALA A O 1
ATOM 2154 N N . THR A 1 293 ? 15.497 14.996 -17.170 1.00 92.44 293 THR A N 1
ATOM 2155 C CA . THR A 1 293 ? 16.721 15.798 -17.352 1.00 92.44 293 THR A CA 1
ATOM 2156 C C . THR A 1 293 ? 17.279 15.790 -18.775 1.00 92.44 293 THR A C 1
ATOM 2158 O O . THR A 1 293 ? 18.131 16.623 -19.080 1.00 92.44 293 THR A O 1
ATOM 2161 N N . GLN A 1 294 ? 16.845 14.869 -19.649 1.00 89.50 294 GLN A N 1
ATOM 2162 C CA . GLN A 1 294 ? 17.419 14.712 -20.995 1.00 89.50 294 GLN A CA 1
ATOM 2163 C C . GLN A 1 294 ? 16.385 14.492 -22.106 1.00 89.50 294 GLN A C 1
ATOM 2165 O O . GLN A 1 294 ? 16.413 15.208 -23.103 1.00 89.50 294 GLN A O 1
ATOM 2170 N N . TRP A 1 295 ? 15.511 13.492 -21.976 1.00 83.06 295 TRP A N 1
ATOM 2171 C CA . TRP A 1 295 ? 14.671 12.999 -23.080 1.00 83.06 295 TRP A CA 1
ATOM 2172 C C . TRP A 1 295 ? 13.239 13.551 -23.052 1.00 83.06 295 TRP A C 1
ATOM 2174 O O . TRP A 1 295 ? 12.471 13.319 -23.977 1.00 83.06 295 TRP A O 1
ATOM 2184 N N . GLY A 1 296 ? 12.900 14.321 -22.015 1.00 85.25 296 GLY A N 1
ATOM 2185 C CA . GLY A 1 296 ? 11.581 14.911 -21.807 1.00 85.25 296 GLY A CA 1
ATOM 2186 C C . GLY A 1 296 ? 10.576 13.982 -21.133 1.00 85.25 296 GLY A C 1
ATOM 2187 O O . GLY A 1 296 ? 10.919 12.890 -20.674 1.00 85.25 296 GLY A O 1
ATOM 2188 N N . GLY A 1 297 ? 9.338 14.461 -21.013 1.00 84.56 297 GLY A N 1
ATOM 2189 C CA . GLY A 1 297 ? 8.285 13.759 -20.287 1.00 84.56 297 GLY A CA 1
ATOM 2190 C C . GLY A 1 297 ? 8.486 13.926 -18.791 1.00 84.56 297 GLY A C 1
ATOM 2191 O O . GLY A 1 297 ? 8.733 12.952 -18.085 1.00 84.56 297 GLY A O 1
ATOM 2192 N N . GLY A 1 298 ? 8.421 15.171 -18.311 1.00 85.62 298 GLY A N 1
ATOM 2193 C CA . GLY A 1 298 ? 8.487 15.489 -16.886 1.00 85.62 298 GLY A CA 1
ATOM 2194 C C . GLY A 1 298 ? 7.535 14.604 -16.081 1.00 85.62 298 GLY A C 1
ATOM 2195 O O . GLY A 1 298 ? 7.957 14.019 -15.090 1.00 85.62 298 GLY A O 1
ATOM 2196 N N . ALA A 1 299 ? 6.302 14.395 -16.562 1.00 92.56 299 ALA A N 1
ATOM 2197 C CA . ALA A 1 299 ? 5.423 13.358 -16.028 1.00 92.56 299 ALA A CA 1
ATOM 2198 C C . ALA A 1 299 ? 5.606 12.024 -16.768 1.00 92.56 299 ALA A C 1
ATOM 2200 O O . ALA A 1 299 ? 6.118 11.078 -16.179 1.00 92.56 299 ALA A O 1
ATOM 2201 N N . VAL A 1 300 ? 5.226 11.926 -18.041 1.00 94.81 300 VAL A N 1
ATOM 2202 C CA . VAL A 1 300 ? 5.194 10.655 -18.779 1.00 94.81 300 VAL A CA 1
ATOM 2203 C C . VAL A 1 300 ? 6.070 10.718 -20.026 1.00 94.81 300 VAL A C 1
ATOM 2205 O O . VAL A 1 300 ? 5.920 11.607 -20.859 1.00 94.81 300 VAL A O 1
ATOM 2208 N N . TYR A 1 301 ? 6.949 9.736 -20.187 1.00 94.12 301 TYR A N 1
ATOM 2209 C CA . TYR A 1 301 ? 7.674 9.474 -21.425 1.00 94.12 301 TYR A CA 1
ATOM 2210 C C . TYR A 1 301 ? 7.175 8.172 -22.047 1.00 94.12 301 TYR A C 1
ATOM 2212 O O . TYR A 1 301 ? 7.146 7.133 -21.384 1.00 94.12 301 TYR A O 1
ATOM 2220 N N . VAL A 1 302 ? 6.812 8.223 -23.324 1.00 90.81 302 VAL A N 1
ATOM 2221 C CA . VAL A 1 302 ? 6.349 7.077 -24.108 1.00 90.81 302 VAL A CA 1
ATOM 2222 C C . VAL A 1 302 ? 7.355 6.815 -25.223 1.00 90.81 302 VAL A C 1
ATOM 2224 O O . VAL A 1 302 ? 7.494 7.633 -26.131 1.00 90.81 302 VAL A O 1
ATOM 2227 N N . GLY A 1 303 ? 8.064 5.691 -25.135 1.00 87.31 303 GLY A N 1
ATOM 2228 C CA . GLY A 1 303 ? 9.003 5.245 -26.161 1.00 87.31 303 GLY A CA 1
ATOM 2229 C C . GLY A 1 303 ? 8.316 4.806 -27.456 1.00 87.31 303 GLY A C 1
ATOM 2230 O O . GLY A 1 303 ? 7.109 4.557 -27.484 1.00 87.31 303 GLY A O 1
ATOM 2231 N N . TYR A 1 304 ? 9.117 4.687 -28.515 1.00 72.69 304 TYR A N 1
ATOM 2232 C CA . TYR A 1 304 ? 8.680 4.527 -29.908 1.00 72.69 304 TYR A CA 1
ATOM 2233 C C . TYR A 1 304 ? 7.581 3.469 -30.172 1.00 72.69 304 TYR A C 1
ATOM 2235 O O . TYR A 1 304 ? 6.652 3.741 -30.928 1.00 72.69 304 TYR A O 1
ATOM 2243 N N . ASP A 1 305 ? 7.644 2.300 -29.527 1.00 77.12 305 ASP A N 1
ATOM 2244 C CA . ASP A 1 305 ? 6.710 1.176 -29.747 1.00 77.12 305 ASP A CA 1
ATOM 2245 C C . ASP A 1 305 ? 5.759 0.936 -28.556 1.00 77.12 305 ASP A C 1
ATOM 2247 O O . ASP A 1 305 ? 5.206 -0.152 -28.373 1.00 77.12 305 ASP A O 1
ATOM 2251 N N . CYS A 1 306 ? 5.586 1.937 -27.691 1.00 81.38 306 CYS A N 1
ATOM 2252 C CA . CYS A 1 306 ? 4.719 1.833 -26.524 1.00 81.38 306 CYS A CA 1
ATOM 2253 C C . CYS A 1 306 ? 3.332 2.414 -26.791 1.00 81.38 306 CYS A C 1
ATOM 2255 O O . CYS A 1 306 ? 3.174 3.489 -27.369 1.00 81.38 306 CYS A O 1
ATOM 2257 N N . LYS A 1 307 ? 2.304 1.734 -26.276 1.00 81.25 307 LYS A N 1
ATOM 2258 C CA . LYS A 1 307 ? 0.919 2.204 -26.346 1.00 81.25 307 LYS A CA 1
ATOM 2259 C C . LYS A 1 307 ? 0.490 2.761 -24.999 1.00 81.25 307 LYS A C 1
ATOM 2261 O O . LYS A 1 307 ? 0.469 2.046 -23.999 1.00 81.25 307 LYS A O 1
ATOM 2266 N N . LEU A 1 308 ? 0.109 4.032 -25.002 1.00 86.38 308 LEU A N 1
ATOM 2267 C CA . LEU A 1 308 ? -0.475 4.722 -23.861 1.00 86.38 308 LEU A CA 1
ATOM 2268 C C . LEU A 1 308 ? -1.942 5.029 -24.152 1.00 86.38 308 LEU A C 1
ATOM 2270 O O . LEU A 1 308 ? -2.271 5.595 -25.194 1.00 86.38 308 LEU A O 1
ATOM 2274 N N . LYS A 1 309 ? -2.821 4.682 -23.215 1.00 87.69 309 LYS A N 1
ATOM 2275 C CA . LYS A 1 309 ? -4.220 5.096 -23.207 1.00 87.69 309 LYS A CA 1
ATOM 2276 C C . LYS A 1 309 ? -4.471 5.979 -21.989 1.00 87.69 309 LYS A C 1
ATOM 2278 O O . LYS A 1 309 ? -4.262 5.554 -20.855 1.00 87.69 309 LYS A O 1
ATOM 2283 N N . LEU A 1 310 ? -4.954 7.189 -22.245 1.00 86.50 310 LEU A N 1
ATOM 2284 C CA . LEU A 1 310 ? -5.537 8.066 -21.232 1.00 86.50 310 LEU A CA 1
ATOM 2285 C C . LEU A 1 310 ? -7.059 7.833 -21.235 1.00 86.50 310 LEU A C 1
ATOM 2287 O O . LEU A 1 310 ? -7.648 7.695 -22.311 1.00 86.50 310 LEU A O 1
ATOM 2291 N N . ASP A 1 311 ? -7.688 7.723 -20.065 1.00 77.56 311 ASP A N 1
ATOM 2292 C CA . ASP A 1 311 ? -9.141 7.501 -19.954 1.00 77.56 311 ASP A CA 1
ATOM 2293 C C . ASP A 1 311 ? -9.978 8.798 -20.135 1.00 77.56 311 ASP A C 1
ATOM 2295 O O . ASP A 1 311 ? -9.436 9.890 -20.282 1.00 77.56 311 ASP A O 1
ATOM 2299 N N . ASP A 1 312 ? -11.311 8.668 -20.205 1.00 61.94 312 ASP A N 1
ATOM 2300 C CA . ASP A 1 312 ? -12.298 9.693 -20.622 1.00 61.94 312 ASP A CA 1
ATOM 2301 C C . ASP A 1 312 ? -12.651 10.729 -19.529 1.00 61.94 312 ASP A C 1
ATOM 2303 O O . ASP A 1 312 ? -12.955 10.325 -18.404 1.00 61.94 312 ASP A O 1
ATOM 2307 N N . PRO A 1 313 ? -12.784 12.036 -19.837 1.00 56.38 313 PRO A N 1
ATOM 2308 C CA . PRO A 1 313 ? -11.877 12.878 -20.613 1.00 56.38 313 PRO A CA 1
ATOM 2309 C C . PRO A 1 313 ? -10.651 13.232 -19.749 1.00 56.38 313 PRO A C 1
ATOM 2311 O O . PRO A 1 313 ? -10.802 13.958 -18.775 1.00 56.38 313 PRO A O 1
ATOM 2314 N N . ASP A 1 314 ? -9.474 12.695 -20.086 1.00 71.06 314 ASP A N 1
ATOM 2315 C CA . ASP A 1 314 ? -8.181 12.833 -19.382 1.00 71.06 314 ASP A CA 1
ATOM 2316 C C . ASP A 1 314 ? -8.289 13.227 -17.901 1.00 71.06 314 ASP A C 1
ATOM 2318 O O . ASP A 1 314 ? -8.092 14.377 -17.508 1.00 71.06 314 ASP A O 1
ATOM 2322 N N . SER A 1 315 ? -8.636 12.252 -17.062 1.00 86.38 315 SER A N 1
ATOM 2323 C CA . SER A 1 315 ? -8.800 12.471 -15.626 1.00 86.38 315 SER A CA 1
ATOM 2324 C C . SER A 1 315 ? -7.479 12.640 -14.867 1.00 86.38 315 SER A C 1
ATOM 2326 O O . SER A 1 315 ? -7.485 12.766 -13.640 1.00 86.38 315 SER A O 1
ATOM 2328 N N . ASN A 1 316 ? -6.342 12.636 -15.568 1.00 88.75 316 ASN A N 1
ATOM 2329 C CA . ASN A 1 316 ? -5.037 12.855 -14.969 1.00 88.75 316 ASN A CA 1
ATOM 2330 C C . ASN A 1 316 ? -4.773 14.355 -14.774 1.00 88.75 316 ASN A C 1
ATOM 2332 O O . ASN A 1 316 ? -5.150 15.198 -15.586 1.00 88.75 316 ASN A O 1
ATOM 2336 N N . VAL A 1 317 ? -4.101 14.699 -13.680 1.00 92.06 317 VAL A N 1
ATOM 2337 C CA . VAL A 1 317 ? -3.785 16.083 -13.312 1.00 92.06 317 VAL A CA 1
ATOM 2338 C C . VAL A 1 317 ? -2.284 16.293 -13.394 1.00 92.06 317 VAL A C 1
ATOM 2340 O O . VAL A 1 317 ? -1.526 15.562 -12.765 1.00 92.06 317 VAL A O 1
ATOM 2343 N N . TYR A 1 318 ? -1.852 17.326 -14.114 1.00 93.69 318 TYR A N 1
ATOM 2344 C CA . TYR A 1 318 ? -0.440 17.649 -14.304 1.00 93.69 318 TYR A CA 1
ATOM 2345 C C . TYR A 1 318 ? -0.120 19.050 -13.768 1.00 93.69 318 TYR A C 1
ATOM 2347 O O . TYR A 1 318 ? -0.807 20.021 -14.084 1.00 93.69 318 TYR A O 1
ATOM 2355 N N . SER A 1 319 ? 0.912 19.164 -12.932 1.00 92.75 319 SER A N 1
ATOM 2356 C CA . SER A 1 319 ? 1.331 20.419 -12.311 1.00 92.75 319 SER A CA 1
ATOM 2357 C C . SER A 1 319 ? 2.849 20.481 -12.156 1.00 92.75 319 SER A C 1
ATOM 2359 O O . SER A 1 319 ? 3.449 19.667 -11.463 1.00 92.75 319 SER A O 1
ATOM 2361 N N . GLY A 1 320 ? 3.488 21.484 -12.762 1.00 88.75 320 GLY A N 1
ATOM 2362 C CA . GLY A 1 320 ? 4.901 21.793 -12.519 1.00 88.75 320 GLY A CA 1
ATOM 2363 C C . GLY A 1 320 ? 5.904 20.735 -12.992 1.00 88.75 320 GLY A C 1
ATOM 2364 O O . GLY A 1 320 ? 7.033 20.748 -12.510 1.00 88.75 320 GLY A O 1
ATOM 2365 N N . ASN A 1 321 ? 5.519 19.824 -13.891 1.00 89.38 321 ASN A N 1
ATOM 2366 C CA . ASN A 1 321 ? 6.446 18.834 -14.440 1.00 89.38 321 ASN A CA 1
ATOM 2367 C C . ASN A 1 321 ? 7.301 19.451 -15.563 1.00 89.38 321 ASN A C 1
ATOM 2369 O O . ASN A 1 321 ? 6.796 20.230 -16.373 1.00 89.38 321 ASN A O 1
ATOM 2373 N N . ASP A 1 322 ? 8.588 19.099 -15.628 1.00 87.44 322 ASP A N 1
ATOM 2374 C CA . ASP A 1 322 ? 9.556 19.705 -16.558 1.00 87.44 322 ASP A CA 1
ATOM 2375 C C . ASP A 1 322 ? 10.471 18.649 -17.212 1.00 87.44 322 ASP A C 1
ATOM 2377 O O . ASP A 1 322 ? 11.033 17.826 -16.486 1.00 87.44 322 ASP A O 1
ATOM 2381 N N . PRO A 1 323 ? 10.686 18.646 -18.545 1.00 79.69 323 PRO A N 1
ATOM 2382 C CA . PRO A 1 323 ? 9.999 19.406 -19.588 1.00 79.69 323 PRO A CA 1
ATOM 2383 C C . PRO A 1 323 ? 8.858 18.610 -20.225 1.00 79.69 323 PRO A C 1
ATOM 2385 O O . PRO A 1 323 ? 9.019 17.433 -20.559 1.00 79.69 323 PRO A O 1
ATOM 2388 N N . ASN A 1 324 ? 7.750 19.312 -20.488 1.00 83.81 324 ASN A N 1
ATOM 2389 C CA . ASN A 1 324 ? 6.479 18.789 -21.005 1.00 83.81 324 ASN A CA 1
ATOM 2390 C C . ASN A 1 324 ? 5.871 17.699 -20.111 1.00 83.81 324 ASN A C 1
ATOM 2392 O O . ASN A 1 324 ? 6.554 16.785 -19.658 1.00 83.81 324 ASN A O 1
ATOM 2396 N N . ASP A 1 325 ? 4.562 17.747 -19.892 1.00 86.94 325 ASP A N 1
ATOM 2397 C CA . ASP A 1 325 ? 3.910 16.731 -19.068 1.00 86.94 325 ASP A CA 1
ATOM 2398 C C . ASP A 1 325 ? 4.012 15.346 -19.713 1.00 86.94 325 ASP A C 1
ATOM 2400 O O . ASP A 1 325 ? 4.474 14.407 -19.073 1.00 86.94 325 ASP A O 1
ATOM 2404 N N . ILE A 1 326 ? 3.688 15.228 -21.003 1.00 90.00 326 ILE A N 1
ATOM 2405 C CA . ILE A 1 326 ? 3.802 13.973 -21.753 1.00 90.00 326 ILE A CA 1
ATOM 2406 C C . ILE A 1 326 ? 4.715 14.175 -22.962 1.00 90.00 326 ILE A C 1
ATOM 2408 O O . ILE A 1 326 ? 4.546 15.126 -23.727 1.00 90.00 326 ILE A O 1
ATOM 2412 N N . PHE A 1 327 ? 5.659 13.258 -23.155 1.00 89.06 327 PHE A N 1
ATOM 2413 C CA . PHE A 1 327 ? 6.528 13.197 -24.323 1.00 89.06 327 PHE A CA 1
ATOM 2414 C C . PHE A 1 327 ? 6.373 11.854 -25.036 1.00 89.06 327 PHE A C 1
ATOM 2416 O O . PHE A 1 327 ? 6.432 10.805 -24.399 1.00 89.06 327 PHE A O 1
ATOM 2423 N N . TYR A 1 328 ? 6.210 11.901 -26.358 1.00 87.12 328 TYR A N 1
ATOM 2424 C CA . TYR A 1 328 ? 6.211 10.727 -27.226 1.00 87.12 328 TYR A CA 1
ATOM 2425 C C . TYR A 1 328 ? 7.479 10.737 -28.069 1.00 87.12 328 TYR A C 1
ATOM 2427 O O . TYR A 1 328 ? 7.742 11.704 -28.789 1.00 87.12 328 TYR A O 1
ATOM 2435 N N . GLU A 1 329 ? 8.251 9.663 -27.987 1.00 83.19 329 GLU A N 1
ATOM 2436 C CA . GLU A 1 329 ? 9.380 9.440 -28.874 1.00 83.19 329 GLU A CA 1
ATOM 2437 C C . GLU A 1 329 ? 8.869 9.168 -30.295 1.00 83.19 329 GLU A C 1
ATOM 2439 O O . GLU A 1 329 ? 8.021 8.307 -30.525 1.00 83.19 329 GLU A O 1
ATOM 2444 N N . VAL A 1 330 ? 9.371 9.941 -31.255 1.00 69.69 330 VAL A N 1
ATOM 2445 C CA . VAL A 1 330 ? 9.032 9.807 -32.676 1.00 69.69 330 VAL A CA 1
ATOM 2446 C C . VAL A 1 330 ? 10.152 9.007 -33.343 1.00 69.69 330 VAL A C 1
ATOM 2448 O O . VAL A 1 330 ? 11.317 9.271 -33.032 1.00 69.69 330 VAL A O 1
ATOM 2451 N N . PRO A 1 331 ? 9.847 8.059 -34.249 1.00 61.75 331 PRO A N 1
ATOM 2452 C CA . PRO A 1 331 ? 10.889 7.347 -34.982 1.00 61.75 331 PRO A CA 1
ATOM 2453 C C . PRO A 1 331 ? 11.845 8.317 -35.691 1.00 61.75 331 PRO A C 1
ATOM 2455 O O . PRO A 1 331 ? 11.381 9.347 -36.196 1.00 61.75 331 PRO A O 1
ATOM 2458 N N . PRO A 1 332 ? 13.146 7.985 -35.760 1.00 55.34 332 PRO A N 1
ATOM 2459 C CA . PRO A 1 332 ? 14.136 8.759 -36.502 1.00 55.34 332 PRO A CA 1
ATOM 2460 C C . PRO A 1 332 ? 13.889 8.804 -38.016 1.00 55.34 332 PRO A C 1
ATOM 2462 O O . PRO A 1 332 ? 13.306 7.842 -38.574 1.00 55.34 332 PRO A O 1
#

Organism: NCBI:txid412755

Secondary structure (DSSP, 8-state):
----EEESSSB-TT-EEEEE-TT---SSS-EEEEEEE-SSS-EEESSEEEEE--S-EEEEEEEEEEETT--EEEEEEEEEE---EEETTT-SSHHHHHHH--TT-EEEE-SEEEE--EE-TT---EEEES-TT-HHHHHHEEEEPPTT--S-SEEE-S---TTSEEES-EEE---SS--SB-SSEEEES---EEES-EEES-B-SSB-SSEEEES---EEES-EEES-B-SB-SSEEEE-SS---EEES-EEES-EEEE-SSEEEE-SSTT-PPTTPPPEEEES-EEES-EEEEEE-SSEEE-TT--EEEPTT---EEES-BS-SEEEPPP-

InterPro domains:
  IPR000601 PKD domain [PF18911] (16-78)
  IPR000601 PKD domain [PS50093] (16-81)
  IPR006626 Parallel beta-helix repeat [SM00710] (189-215)
  IPR006626 Parallel beta-helix repeat [SM00710] (216-240)
  IPR006626 Parallel beta-helix repeat [SM00710] (242-267)
  IPR006626 Parallel beta-helix repeat [SM00710] (277-304)
  IPR011050 Pectin lyase fold/virulence factor [SSF51126] (90-308)
  IPR012334 Pectin lyase fold [G3DSA:2.160.20.10] (78-328)
  IPR013783 Immunoglobulin-like fold [G3DSA:2.60.40.10] (2-77)
  IPR022409 PKD/Chitinase domain [SM00089] (1-84)
  IPR035986 PKD domain superfamily [SSF49299] (2-85)

pLDDT: mean 92.18, std 9.54, range [55.34, 98.88]

Sequence (332 aa):
QADFSFAPGFAYPHVSITFNASASASEKDEIVQYAWQFGDGLTGTGKVASHTYVSLGYFTVTLTITTEHGQEASAQRTIHVVDAIVVPVDFTTIQEAINAASDGDTIVVLAGSYRENITFLGKAITVQSTDPSDATVVAATIIEGADNSDHSVVTFGNSETGASLLTGFTIRRRSLYQPFSGGGIYVREADPTIRSNHIVNNTAFFAGGGIYLVESRATIVGNRIANNSTTQGGGIAAEGYALFPTISDNEFEGNTASGGGAIQLSSIVPGHEPEGALPTTLTNNTFNANVATQWGGGAVYVGYDCKLKLDDPDSNVYSGNDPNDIFYEVPP
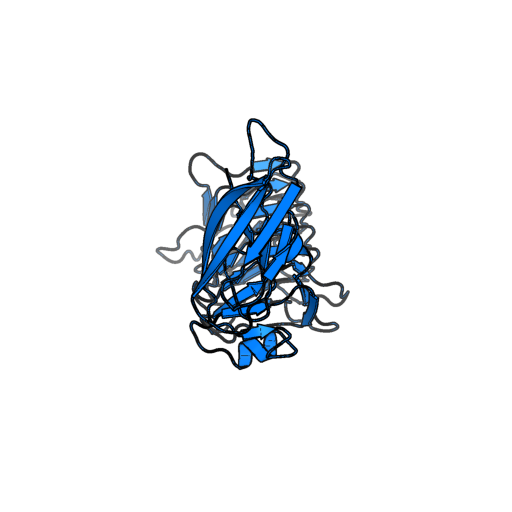
Radius of gyration: 23.11 Å; chains: 1; bounding box: 56×42×71 Å

Foldseek 3Di:
DWDWDKPDPAAAAPDKMKIARPVDDDPPFAFDWKKKDFQPRDIDTDRMDIDGHHDFAKGKMKIWIATPVGDIDMDIDIHGHDYAAEPPPNPPAPQVRLVPDAAPGEYEYEFAEGAAAHENQQHLYHYEYRHLPDLVSQARAEQEYHEPDLDASYEAANAAAQSQEYGSHEFEYPYPDAHQEQQGYEYANYAYEYESHEQEHGEHAAFAQRYEAENYQYEAAQYEQEPGEYAYAQRYEHEEQQDAHEHENYEYYHGEHQEALHYEYYYPDPPDRPDPRDAHEYYQYEHEQGEHNHQDQLHYEYEDRHHYDADPPRNYHYYNRPDDNYYYDHDD